Protein AF-A0A2A5DAS9-F1 (afdb_monomer)

Foldseek 3Di:
DDWDKDQQAWDLFVVVVVVVLQVVCLQAFAQFQWKWKDFPFKIKIWGDDDSPDDTQKMKIKGFQCDDPNVVQVVVLVVPQPPQAWDWDADPVRRIIIIIGRHPPDDPDPSVSNSVSRSSSSNSPTDHSIITMDGHHDDQPADDPVVVLVVCVVLVFQKWKADASAAIWTQHPNDTHGDPVTGGDGLNNLVVVCVVFDDPVQVVCCVVVQWGWDKGDPPPRFIWTWTWHDDPNGIMIMTGTAGQDQDACVSVVHPNVVLVVVLPDQDDDDDQDDDPPPCSLSSVSNSVQSNQQPDAFEEEEEEQADRHDDDRDNYHYHYAHDVPRHPDLVRSVVVVVVPRGSHYHYYDDPDDDDDDD

Nearest PDB structures (foldseek):
  3jvv-assembly1_C-2  TM=8.798E-01  e=1.551E-20  Pseudomonas aeruginosa
  3jvv-assembly1_B-2  TM=8.650E-01  e=1.958E-20  Pseudomonas aeruginosa
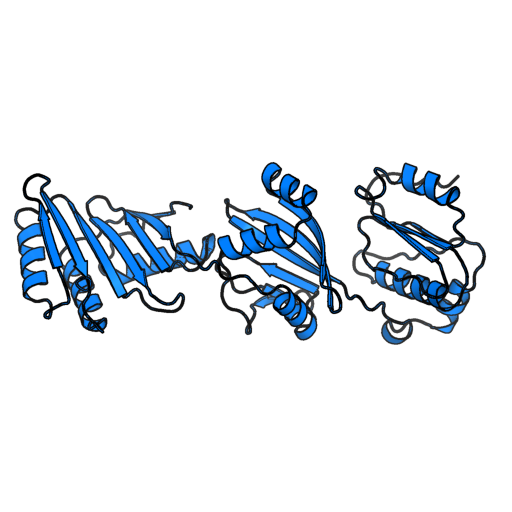  3jvu-assembly1_A-2  TM=8.617E-01  e=2.620E-20  Pseudomonas aeruginosa
  5fl3-assembly1_A  TM=8.733E-01  e=2.944E-20  Thermus thermophilus
  2ewv-assembly1_A  TM=8.974E-01  e=2.849E-17  Aquifex aeolicus VF5

Mean predicted aligned error: 7.67 Å

Radius of gyration: 30.05 Å; Cα contacts (8 Å, |Δi|>4): 656; chains: 1; bounding box: 62×44×87 Å

pLDDT: mean 91.05, std 8.89, range [31.36, 98.19]

Sequence (356 aa):
MATIIAGIGQQKSFQKVLDIAEEEMMKTEGQPRRIRGLGDFVDFTADREHFDGLFQKYEFKIADAIGKRLDIINQIVEKAPEGICEHIHDQEDEHSTLILPIPGVENPDYDAVRATVESLFQHIKLPEVWRFNGEKYNIEPVSIELLFRALIQYKASDIHLSPGEKPIFRIDNKMLSSDLMGPISGPQIYNLIKQLSPDDDWKRFEKDLQNSFSFHQKGIGYARASAFLKSGQPHLTFRYHSEDIPTFEELNMPEDMMVELGKLHNGLICIVGMTGSGKSTTCAALLDWINRNRRCHILTLEDPVEFHHKSKKATISQRNLGKDVPAFDLGVEGALRHDPDVILVGEHKHSRVTIG

Solvent-accessible surface area (backbone atoms only — not comparable to full-atom values): 19894 Å² total; per-residue (Å²): 129,73,74,44,77,45,77,72,43,86,49,66,45,53,67,59,56,49,50,54,51,49,55,58,35,20,72,53,47,9,56,44,29,28,44,37,39,43,36,91,49,43,33,38,40,38,31,31,93,47,70,93,51,66,73,60,37,40,36,38,43,32,49,75,40,50,69,74,53,33,54,53,50,51,56,51,51,73,68,42,61,90,68,30,58,41,78,49,73,42,81,88,78,29,30,32,40,38,33,24,44,31,88,88,59,78,85,65,64,55,67,59,35,52,52,49,54,37,57,51,32,65,77,42,85,52,63,37,49,38,41,33,39,69,36,74,49,55,65,69,83,75,58,63,68,56,55,54,50,48,34,59,77,63,62,25,50,31,40,39,42,44,24,32,36,39,42,31,31,29,37,94,90,39,82,42,71,44,90,90,45,68,60,38,22,21,59,25,44,45,52,49,52,57,72,61,37,54,74,70,52,38,54,41,24,75,72,68,46,37,40,73,49,77,39,75,48,86,98,70,24,34,26,45,37,41,38,37,57,57,97,87,28,38,32,42,33,36,38,59,32,62,62,72,74,57,50,46,71,82,67,72,45,67,51,71,61,52,51,55,60,51,66,55,81,76,86,86,87,84,82,81,75,64,91,88,67,50,53,69,60,52,51,46,27,44,51,51,49,32,24,66,74,36,81,44,32,39,34,36,44,24,72,66,75,76,69,79,75,76,64,68,50,14,49,60,48,80,35,29,55,71,76,74,29,84,40,68,70,62,42,54,62,46,46,76,71,63,72,54,68,41,77,48,78,48,83,71,97,69,88,83,89,81,90,128

Secondary structure (DSSP, 8-state):
-PPEEEE--S-S-HHHHHHHHHHHHHTTT---SEEEEE-SSEEEEEE-SSTTSPP-EEEEEESS--HHHHHHHHHHHHHSPTTS-EEEEETTTTEEEEEESPTT-SS--HHHHHHHHHHHHHHS---SEEEEEEES---PPP-HHHHHHHHHHTT-SEEEE-TTSPPEEEETTEEEE-SS-----HHHHHHHHHHHS-HHHHHHHHHHSEEEEEEEETTTEEEEEEEEEETTEEEEEEEEEESSPPPTTTTT--HHHHHHHHH-SS-------STTSSHHHHHHHHHHHHHHH--SEEEEEESS--S-PPPSSSEEEEEEBTTTBS-HHHHHHHHTTS--SEEEE----SS-----

Structure (mmCIF, N/CA/C/O backbone):
data_AF-A0A2A5DAS9-F1
#
_entry.id   AF-A0A2A5DAS9-F1
#
loop_
_atom_site.group_PDB
_atom_site.id
_atom_site.type_symbol
_atom_site.label_atom_id
_atom_site.label_alt_id
_atom_site.label_comp_id
_atom_site.label_asym_id
_atom_site.label_entity_id
_atom_site.label_seq_id
_atom_site.pdbx_PDB_ins_code
_atom_site.Cartn_x
_atom_site.Cartn_y
_atom_site.Cartn_z
_atom_site.occupancy
_atom_site.B_iso_or_equiv
_atom_site.auth_seq_id
_atom_site.auth_comp_id
_atom_site.auth_asym_id
_atom_site.auth_atom_id
_atom_site.pdbx_PDB_model_num
ATOM 1 N N . MET A 1 1 ? -3.095 8.140 14.502 1.00 60.66 1 MET A N 1
ATOM 2 C CA . MET A 1 1 ? -4.366 7.395 14.491 1.00 60.66 1 MET A CA 1
ATOM 3 C C . MET A 1 1 ? -5.467 8.416 14.363 1.00 60.66 1 MET A C 1
ATOM 5 O O . MET A 1 1 ? -5.465 9.379 15.126 1.00 60.66 1 MET A O 1
ATOM 9 N N . ALA A 1 2 ? -6.307 8.279 13.347 1.00 70.12 2 ALA A N 1
ATOM 10 C CA . ALA A 1 2 ? -7.418 9.186 13.128 1.00 70.12 2 ALA A CA 1
ATOM 11 C C . ALA A 1 2 ? -8.553 8.861 14.111 1.00 70.12 2 ALA A C 1
ATOM 13 O O . ALA A 1 2 ? -9.007 7.723 14.183 1.00 70.12 2 ALA A O 1
ATOM 14 N N . THR A 1 3 ? -9.015 9.857 14.867 1.00 85.25 3 THR A N 1
ATOM 15 C CA . THR A 1 3 ? -10.258 9.725 15.635 1.00 85.25 3 THR A CA 1
ATOM 16 C C . THR A 1 3 ? -11.441 9.873 14.692 1.00 85.25 3 THR A C 1
ATOM 18 O O . THR A 1 3 ? -11.580 10.899 14.025 1.00 85.25 3 THR A O 1
ATOM 21 N N . ILE A 1 4 ? -12.303 8.863 14.659 1.00 89.06 4 ILE A N 1
ATOM 22 C CA . ILE A 1 4 ? -13.535 8.870 13.868 1.00 89.06 4 ILE A CA 1
ATOM 23 C C . ILE A 1 4 ? -14.669 9.343 14.772 1.00 89.06 4 ILE A C 1
ATOM 25 O O . ILE A 1 4 ? -14.881 8.774 15.838 1.00 89.06 4 ILE A O 1
ATOM 29 N N . ILE A 1 5 ? -15.399 10.380 14.364 1.00 92.25 5 ILE A N 1
ATOM 30 C CA . ILE A 1 5 ? -16.601 10.835 15.074 1.00 92.25 5 ILE A CA 1
ATOM 31 C C . ILE A 1 5 ? -17.814 10.360 14.283 1.00 92.25 5 ILE A C 1
ATOM 33 O O . ILE A 1 5 ? -18.025 10.813 13.159 1.00 92.25 5 ILE A O 1
ATOM 37 N N . ALA A 1 6 ? -18.605 9.462 14.865 1.00 90.62 6 ALA A N 1
ATOM 38 C CA . ALA A 1 6 ? -19.751 8.855 14.202 1.00 90.62 6 ALA A CA 1
ATOM 39 C C . ALA A 1 6 ? -21.042 9.134 14.980 1.00 90.62 6 ALA A C 1
ATOM 41 O O . ALA A 1 6 ? -21.177 8.756 16.144 1.00 90.62 6 ALA A O 1
ATOM 42 N N . GLY A 1 7 ? -22.001 9.784 14.316 1.00 91.19 7 GLY A N 1
ATOM 43 C CA . GLY A 1 7 ? -23.387 9.866 14.773 1.00 91.19 7 GLY A CA 1
ATOM 44 C C . GLY A 1 7 ? -24.148 8.644 14.277 1.00 91.19 7 GLY A C 1
ATOM 45 O O . GLY A 1 7 ? -24.594 8.618 13.134 1.00 91.19 7 GLY A O 1
ATOM 46 N N . ILE A 1 8 ? -24.271 7.624 15.119 1.00 89.19 8 ILE A N 1
ATOM 47 C CA . ILE A 1 8 ? -24.876 6.334 14.758 1.00 89.19 8 ILE A CA 1
ATOM 48 C C . ILE A 1 8 ? -26.362 6.258 15.128 1.00 89.19 8 ILE A C 1
ATOM 50 O O . ILE A 1 8 ? -27.017 5.248 14.872 1.00 89.19 8 ILE A O 1
ATOM 54 N N . GLY A 1 9 ? -26.902 7.325 15.725 1.00 88.69 9 GLY A N 1
ATOM 55 C CA . GLY A 1 9 ? -28.276 7.386 16.210 1.00 88.69 9 GLY A CA 1
ATOM 56 C C . GLY A 1 9 ? -28.535 6.396 17.345 1.00 88.69 9 GLY A C 1
ATOM 57 O O . GLY A 1 9 ? -27.620 5.809 17.923 1.00 88.69 9 GLY A O 1
ATOM 58 N N . GLN A 1 10 ? -29.810 6.198 17.676 1.00 87.62 10 GLN A N 1
ATOM 59 C CA . GLN A 1 10 ? -30.178 5.326 18.782 1.00 87.62 10 GLN A CA 1
ATOM 60 C C . GLN A 1 10 ? -29.959 3.848 18.443 1.00 87.62 10 GLN A C 1
ATOM 62 O O . GLN A 1 10 ? -30.782 3.227 17.766 1.00 87.62 10 GLN A O 1
ATOM 67 N N . GLN A 1 11 ? -28.900 3.258 18.991 1.00 91.31 11 GLN A N 1
ATOM 68 C CA . GLN A 1 11 ? -28.662 1.819 18.898 1.00 91.31 11 GLN A CA 1
ATOM 69 C C . GLN A 1 11 ? -29.220 1.075 20.116 1.00 91.31 11 GLN A C 1
ATOM 71 O O . GLN A 1 11 ? -29.244 1.593 21.233 1.00 91.31 11 GLN A O 1
ATOM 76 N N . LYS A 1 12 ? -29.707 -0.148 19.874 1.00 85.25 12 LYS A N 1
ATOM 77 C CA . LYS A 1 12 ? -30.201 -1.091 20.902 1.00 85.25 12 LYS A CA 1
ATOM 78 C C . LYS A 1 12 ? -29.278 -2.294 21.115 1.00 85.25 12 LYS A C 1
ATOM 80 O O . LYS A 1 12 ? -29.573 -3.139 21.947 1.00 85.25 12 LYS A O 1
ATOM 85 N N . SER A 1 13 ? -28.236 -2.402 20.298 1.00 92.56 13 SER A N 1
ATOM 86 C CA . SER A 1 13 ? -27.286 -3.506 20.298 1.00 92.56 13 SER A CA 1
ATOM 87 C C . SER A 1 13 ? -25.895 -2.914 20.262 1.00 92.56 13 SER A C 1
ATOM 89 O O . SER A 1 13 ? -25.627 -2.032 19.440 1.00 92.56 13 SER A O 1
ATOM 91 N N . PHE A 1 14 ? -25.037 -3.377 21.162 1.00 94.81 14 PHE A N 1
ATOM 92 C CA . PHE A 1 14 ? -23.657 -2.927 21.210 1.00 94.81 14 PHE A CA 1
ATOM 93 C C . PHE A 1 14 ? -22.865 -3.483 20.028 1.00 94.81 14 PHE A C 1
ATOM 95 O O . PHE A 1 14 ? -22.058 -2.763 19.447 1.00 94.81 14 PHE A O 1
ATOM 102 N N . GLN A 1 15 ? -23.172 -4.705 19.587 1.00 93.88 15 GLN A N 1
ATOM 103 C CA . GLN A 1 15 ? -22.573 -5.289 18.393 1.00 93.88 15 GLN A CA 1
ATOM 104 C C . GLN A 1 15 ? -22.736 -4.373 17.176 1.00 93.88 15 GLN A C 1
ATOM 106 O O . GLN A 1 15 ? -21.769 -4.138 16.470 1.00 93.88 15 GLN A O 1
ATOM 111 N N . LYS A 1 16 ? -23.905 -3.745 16.988 1.00 93.81 16 LYS A N 1
ATOM 112 C CA . LYS A 1 16 ? -24.097 -2.771 15.896 1.00 93.81 16 LYS A CA 1
ATOM 113 C C . LYS A 1 16 ? -23.205 -1.536 16.018 1.00 93.81 16 LYS A C 1
ATOM 115 O O . LYS A 1 16 ? -22.751 -1.021 15.004 1.00 93.81 16 LYS A O 1
ATOM 120 N N . VAL A 1 17 ? -22.973 -1.041 17.237 1.00 95.19 17 VAL A N 1
ATOM 121 C CA . VAL A 1 17 ? -22.038 0.073 17.484 1.00 95.19 17 VAL A CA 1
ATOM 122 C C . VAL A 1 17 ? -20.632 -0.333 17.053 1.00 95.19 17 VAL A C 1
ATOM 124 O O . VAL A 1 17 ? -19.951 0.428 16.369 1.00 95.19 17 VAL A O 1
ATOM 127 N N . LEU A 1 18 ? -20.225 -1.546 17.429 1.00 95.31 18 LEU A N 1
ATOM 128 C CA . LEU A 1 18 ? -18.914 -2.093 17.117 1.00 95.31 18 LEU A CA 1
ATOM 129 C C . LEU A 1 18 ? -18.737 -2.375 15.620 1.00 95.31 18 LEU A C 1
ATOM 131 O O . LEU A 1 18 ? -17.698 -2.023 15.075 1.00 95.31 18 LEU A O 1
ATOM 135 N N . ASP A 1 19 ? -19.755 -2.925 14.954 1.00 94.19 19 ASP A N 1
ATOM 136 C CA . ASP A 1 19 ? -19.756 -3.189 13.511 1.00 94.19 19 ASP A CA 1
ATOM 137 C C . ASP A 1 19 ? -19.587 -1.885 12.717 1.00 94.19 19 ASP A C 1
ATOM 139 O O . ASP A 1 19 ? -18.766 -1.816 11.806 1.00 94.19 19 ASP A O 1
ATOM 143 N N . ILE A 1 20 ? -20.311 -0.822 13.098 1.00 93.94 20 ILE A N 1
ATOM 144 C CA . ILE A 1 20 ? -20.173 0.501 12.469 1.00 93.94 20 ILE A CA 1
ATOM 145 C C . ILE A 1 20 ? -18.767 1.064 12.708 1.00 93.94 20 ILE A C 1
ATOM 147 O O . ILE A 1 20 ? -18.148 1.592 11.784 1.00 93.94 20 ILE A O 1
ATOM 151 N N . ALA A 1 21 ? -18.248 0.954 13.935 1.00 94.19 21 ALA A N 1
ATOM 152 C CA . ALA A 1 21 ? -16.900 1.410 14.255 1.00 94.19 21 ALA A CA 1
ATOM 153 C C . ALA A 1 21 ? -15.839 0.669 13.425 1.00 94.19 21 ALA A C 1
ATOM 155 O O . ALA A 1 21 ? -14.946 1.308 12.868 1.00 94.19 21 ALA A O 1
ATOM 156 N N . GLU A 1 22 ? -15.948 -0.659 13.315 1.00 93.00 22 GLU A N 1
ATOM 157 C CA . GLU A 1 22 ? -15.043 -1.473 12.505 1.00 93.00 22 GLU A CA 1
ATOM 158 C C . GLU A 1 22 ? -15.146 -1.109 11.022 1.00 93.00 22 GLU A C 1
ATOM 160 O O . GLU A 1 22 ? -14.115 -0.902 10.387 1.00 93.00 22 GLU A O 1
ATOM 165 N N . GLU A 1 23 ? -16.354 -0.965 10.470 1.00 91.06 23 GLU A N 1
ATOM 166 C CA . GLU A 1 23 ? -16.553 -0.627 9.058 1.00 91.06 23 GLU A CA 1
ATOM 167 C C . GLU A 1 23 ? -15.887 0.710 8.686 1.00 91.06 23 GLU A C 1
ATOM 169 O O . GLU A 1 23 ? -15.201 0.811 7.665 1.00 91.06 23 GLU A O 1
ATOM 174 N N . GLU A 1 24 ? -16.026 1.730 9.534 1.00 89.50 24 GLU A N 1
ATOM 175 C CA . GLU A 1 24 ? -15.408 3.041 9.312 1.00 89.50 24 GLU A CA 1
ATOM 176 C C . GLU A 1 24 ? -13.874 3.003 9.445 1.00 89.50 24 GLU A C 1
ATOM 178 O O . GLU A 1 24 ? -13.158 3.663 8.681 1.00 89.50 24 GLU A O 1
ATOM 183 N N . MET A 1 25 ? -13.339 2.187 10.359 1.00 90.19 25 MET A N 1
ATOM 184 C CA . MET A 1 25 ? -11.890 1.970 10.475 1.00 90.19 25 MET A CA 1
ATOM 185 C C . MET A 1 25 ? -11.333 1.185 9.292 1.00 90.19 25 MET A C 1
ATOM 187 O O . MET A 1 25 ? -10.277 1.539 8.765 1.00 90.19 25 MET A O 1
ATOM 191 N N . MET A 1 26 ? -12.052 0.165 8.819 1.00 88.12 26 MET A N 1
ATOM 192 C CA . MET A 1 26 ? -11.650 -0.590 7.636 1.00 88.12 26 MET A CA 1
ATOM 193 C C . MET A 1 26 ? -11.563 0.315 6.410 1.00 88.12 26 MET A C 1
ATOM 195 O O . MET A 1 26 ? -10.602 0.214 5.664 1.00 88.12 26 MET A O 1
ATOM 199 N N . LYS A 1 27 ? -12.488 1.258 6.216 1.00 83.12 27 LYS A N 1
ATOM 200 C CA . LYS A 1 27 ? -12.431 2.195 5.075 1.00 83.12 27 LYS A CA 1
ATOM 201 C C . LYS A 1 27 ? -11.222 3.139 5.098 1.00 83.12 27 LYS A C 1
ATOM 203 O O . LYS A 1 27 ? -10.940 3.786 4.089 1.00 83.12 27 LYS A O 1
ATOM 208 N N . THR A 1 28 ? -10.559 3.295 6.245 1.00 82.75 28 THR A N 1
ATOM 209 C CA . THR A 1 28 ? -9.579 4.367 6.465 1.00 82.75 28 THR A CA 1
ATOM 210 C C . THR A 1 28 ? -8.186 3.860 6.823 1.00 82.75 28 THR A C 1
ATOM 212 O O . THR A 1 28 ? -7.222 4.289 6.197 1.00 82.75 28 THR A O 1
ATOM 215 N N . GLU A 1 29 ? -8.052 2.963 7.801 1.00 86.12 29 GLU A N 1
ATOM 216 C CA . GLU A 1 29 ? -6.760 2.500 8.335 1.00 86.12 29 GLU A CA 1
ATOM 217 C C . GLU A 1 29 ? -6.557 0.977 8.189 1.00 86.12 29 GLU A C 1
ATOM 219 O O . GLU A 1 29 ? -5.419 0.495 8.192 1.00 86.12 29 GLU A O 1
ATOM 224 N N . GLY A 1 30 ? -7.643 0.217 8.020 1.00 90.31 30 GLY A N 1
ATOM 225 C CA . GLY A 1 30 ? -7.651 -1.243 7.913 1.00 90.31 30 GLY A CA 1
ATOM 226 C C . GLY A 1 30 ? -8.314 -1.940 9.095 1.00 90.31 30 GLY A C 1
ATOM 227 O O . GLY A 1 30 ? -9.015 -1.309 9.876 1.00 90.31 30 GLY A O 1
ATOM 228 N N . GLN A 1 31 ? -8.120 -3.257 9.219 1.00 91.88 31 GLN A N 1
ATOM 229 C CA . GLN A 1 31 ? -8.699 -4.030 10.322 1.00 91.88 31 GLN A CA 1
ATOM 230 C C . GLN A 1 31 ? -7.894 -3.859 11.620 1.00 91.88 31 GLN A C 1
ATOM 232 O O . GLN A 1 31 ? -6.727 -4.274 11.669 1.00 91.88 31 GLN A O 1
ATOM 237 N N . PRO A 1 32 ? -8.482 -3.288 12.685 1.00 94.94 32 PRO A N 1
ATOM 238 C CA . PRO A 1 32 ? -7.835 -3.208 13.986 1.00 94.94 32 PRO A CA 1
ATOM 239 C C . PRO A 1 32 ? -8.013 -4.515 14.772 1.00 94.94 32 PRO A C 1
ATOM 241 O O . PRO A 1 32 ? -9.003 -5.223 14.621 1.00 94.94 32 PRO A O 1
ATOM 244 N N . ARG A 1 33 ? -7.096 -4.826 15.694 1.00 96.19 33 ARG A N 1
ATOM 245 C CA . ARG A 1 33 ? -7.369 -5.852 16.726 1.00 96.19 33 ARG A CA 1
ATOM 246 C C . ARG A 1 33 ? -7.959 -5.275 17.997 1.00 96.19 33 ARG A C 1
ATOM 248 O O . ARG A 1 33 ? -8.406 -6.037 18.848 1.00 96.19 33 ARG A O 1
ATOM 255 N N . ARG A 1 34 ? -7.947 -3.950 18.131 1.00 96.94 34 ARG A N 1
ATOM 256 C CA . ARG A 1 34 ? -8.564 -3.248 19.244 1.00 96.94 34 ARG A CA 1
ATOM 257 C C . ARG A 1 34 ? -9.327 -2.029 18.758 1.00 96.94 34 ARG A C 1
ATOM 259 O O . ARG A 1 34 ? -8.778 -1.224 18.016 1.00 96.94 34 ARG A O 1
ATOM 266 N N . ILE A 1 35 ? -10.552 -1.875 19.233 1.00 97.25 35 ILE A N 1
ATOM 267 C CA . ILE A 1 35 ? -11.362 -0.674 19.037 1.00 97.25 35 ILE A CA 1
ATOM 268 C C . ILE A 1 35 ? -11.563 -0.025 20.395 1.00 97.25 35 ILE A C 1
ATOM 270 O O . ILE A 1 35 ? -11.952 -0.694 21.349 1.00 97.25 35 ILE A O 1
ATOM 274 N N . ARG A 1 36 ? -11.315 1.280 20.477 1.00 97.62 36 ARG A N 1
ATOM 275 C CA . ARG A 1 36 ? -11.697 2.109 21.617 1.00 97.62 36 ARG A CA 1
ATOM 276 C C . ARG A 1 36 ? -12.816 3.045 21.195 1.00 97.62 36 ARG A C 1
ATOM 278 O O . ARG A 1 36 ? -12.646 3.788 20.231 1.00 97.62 36 ARG A O 1
ATOM 285 N N . GLY A 1 37 ? -13.928 3.026 21.917 1.00 97.12 37 GLY A N 1
ATOM 286 C CA . GLY A 1 37 ? -15.027 3.971 21.743 1.00 97.12 37 GLY A CA 1
ATOM 287 C C . GLY A 1 37 ? -15.174 4.860 22.965 1.00 97.12 37 GLY A C 1
ATOM 288 O O . GLY A 1 37 ? -15.114 4.373 24.089 1.00 97.12 37 GLY A O 1
ATOM 289 N N . LEU A 1 38 ? -15.351 6.157 22.737 1.00 97.06 38 LEU A N 1
ATOM 290 C CA . LEU A 1 38 ? -15.645 7.140 23.773 1.00 97.06 38 LEU A CA 1
ATOM 291 C C . LEU A 1 38 ? -17.048 7.693 23.548 1.00 97.06 38 LEU A C 1
ATOM 293 O O . LEU A 1 38 ? -17.331 8.227 22.467 1.00 97.06 38 LEU A O 1
ATOM 297 N N . GLY A 1 39 ? -17.897 7.549 24.555 1.00 95.00 39 GLY A N 1
ATOM 298 C CA . GLY A 1 39 ? -19.267 8.048 24.578 1.00 95.00 39 GLY A CA 1
ATOM 299 C C . GLY A 1 39 ? -19.468 9.056 25.707 1.00 95.00 39 GLY A C 1
ATOM 300 O O . GLY A 1 39 ? -18.570 9.305 26.502 1.00 95.00 39 GLY A O 1
ATOM 301 N N . ASP A 1 40 ? -20.662 9.641 25.795 1.00 92.69 40 ASP A N 1
ATOM 302 C CA . ASP A 1 40 ? -20.920 10.711 26.774 1.00 92.69 40 ASP A CA 1
ATOM 303 C C . ASP A 1 40 ? -20.871 10.234 28.235 1.00 92.69 40 ASP A C 1
ATOM 305 O O . ASP A 1 40 ? -20.541 11.007 29.129 1.00 92.69 40 ASP A O 1
ATOM 309 N N . PHE A 1 41 ? -21.214 8.969 28.487 1.00 93.06 41 PHE A N 1
ATOM 310 C CA . PHE A 1 41 ? -21.207 8.376 29.831 1.00 93.06 41 PHE A CA 1
ATOM 311 C C . PHE A 1 41 ? -20.638 6.951 29.859 1.00 93.06 41 PHE A C 1
ATOM 313 O O . PHE A 1 41 ? -20.550 6.346 30.925 1.00 93.06 41 PHE A O 1
ATOM 320 N N . VAL A 1 42 ? -20.304 6.383 28.697 1.00 95.81 42 VAL A N 1
ATOM 321 C CA . VAL A 1 42 ? -19.729 5.045 28.590 1.00 95.81 42 VAL A CA 1
ATOM 322 C C . VAL A 1 42 ? -18.600 5.046 27.576 1.00 95.81 42 VAL A C 1
ATOM 324 O O . VAL A 1 42 ? -18.801 5.366 26.406 1.00 95.81 42 VAL A O 1
ATOM 327 N N . ASP A 1 43 ? -17.428 4.636 28.036 1.00 97.00 43 ASP A N 1
ATOM 328 C CA . ASP A 1 43 ? -16.290 4.308 27.194 1.00 97.00 43 ASP A CA 1
ATOM 329 C C . ASP A 1 43 ? -16.176 2.792 27.079 1.00 97.00 43 ASP A C 1
ATOM 331 O O . ASP A 1 43 ? -16.539 2.059 28.003 1.00 97.00 43 ASP A O 1
ATOM 335 N N . PHE A 1 44 ? -15.620 2.312 25.971 1.00 97.75 44 PHE A N 1
ATOM 336 C CA . PHE A 1 44 ? -15.274 0.907 25.842 1.00 97.75 44 PHE A CA 1
ATOM 337 C C . PHE A 1 44 ? -13.930 0.674 25.167 1.00 97.75 44 PHE A C 1
ATOM 339 O O . PHE A 1 44 ? -13.462 1.478 24.356 1.00 97.75 44 PHE A O 1
ATOM 346 N N . THR A 1 45 ? -13.351 -0.489 25.450 1.00 98.19 45 THR A N 1
ATOM 347 C CA . THR A 1 45 ? -12.384 -1.141 24.570 1.00 98.19 45 THR A CA 1
ATOM 348 C C . THR A 1 45 ? -12.893 -2.524 24.187 1.00 98.19 45 THR A C 1
ATOM 350 O O . THR A 1 45 ? -13.535 -3.191 24.992 1.00 98.19 45 THR A O 1
ATOM 353 N N . ALA A 1 46 ? -12.653 -2.931 22.945 1.00 98.00 46 ALA A N 1
ATOM 354 C CA . ALA A 1 46 ? -12.968 -4.254 22.429 1.00 98.00 46 ALA A CA 1
ATOM 355 C C . ALA A 1 46 ? -11.720 -4.824 21.749 1.00 98.00 46 ALA A C 1
ATOM 357 O O . ALA A 1 46 ? -11.153 -4.165 20.881 1.00 98.00 46 ALA A O 1
ATOM 358 N N . ASP A 1 47 ? -11.293 -6.029 22.122 1.00 97.44 47 ASP A N 1
ATOM 359 C CA . ASP A 1 47 ? -10.111 -6.723 21.602 1.00 97.44 47 ASP A CA 1
ATOM 360 C C . ASP A 1 47 ? -10.474 -8.067 20.945 1.00 97.44 47 ASP A C 1
ATOM 362 O O . ASP A 1 47 ? -11.371 -8.788 21.398 1.00 97.44 47 ASP A O 1
ATOM 366 N N . ARG A 1 48 ? -9.715 -8.427 19.906 1.00 95.25 48 ARG A N 1
ATOM 367 C CA . ARG A 1 48 ? -9.727 -9.740 19.245 1.00 95.25 48 ARG A CA 1
ATOM 368 C C . ARG A 1 48 ? -8.319 -10.281 19.041 1.00 95.25 48 ARG A C 1
ATOM 370 O O . ARG A 1 48 ? -7.348 -9.524 18.979 1.00 95.25 48 ARG A O 1
ATOM 377 N N . GLU A 1 49 ? -8.213 -11.596 18.915 1.00 92.31 49 GLU A N 1
ATOM 378 C CA . GLU A 1 49 ? -6.932 -12.266 18.685 1.00 92.31 49 GLU A CA 1
ATOM 379 C C . GLU A 1 49 ? -6.500 -12.198 17.214 1.00 92.31 49 GLU A C 1
ATOM 381 O O . GLU A 1 49 ? -5.400 -11.721 16.906 1.00 92.31 49 GLU A O 1
ATOM 386 N N . HIS A 1 50 ? -7.395 -12.610 16.314 1.00 92.38 50 HIS A N 1
ATOM 387 C CA . HIS A 1 50 ? -7.172 -12.658 14.870 1.00 92.38 50 HIS A CA 1
ATOM 388 C C . HIS A 1 50 ? -7.859 -11.490 14.162 1.00 92.38 50 HIS A C 1
ATOM 390 O O . HIS A 1 50 ? -8.918 -11.042 14.594 1.00 92.38 50 HIS A O 1
ATOM 396 N N . PHE A 1 51 ? -7.267 -10.991 13.071 1.00 90.31 51 PHE A N 1
ATOM 397 C CA . PHE A 1 51 ? -7.815 -9.852 12.329 1.00 90.31 51 PHE A CA 1
ATOM 398 C C . PHE A 1 51 ? -9.182 -10.151 11.720 1.00 90.31 51 PHE A C 1
ATOM 400 O O . PHE A 1 51 ? -10.020 -9.271 11.724 1.00 90.31 51 PHE A O 1
ATOM 407 N N . ASP A 1 52 ? -9.436 -11.371 11.265 1.00 86.81 52 ASP A N 1
ATOM 408 C CA . ASP A 1 52 ? -10.710 -11.840 10.706 1.00 86.81 52 ASP A CA 1
ATOM 409 C C . ASP A 1 52 ? -11.668 -12.427 11.761 1.00 86.81 52 ASP A C 1
ATOM 411 O O . ASP A 1 52 ? -12.764 -12.879 11.430 1.00 86.81 52 ASP A O 1
ATOM 415 N N . GLY A 1 53 ? -11.265 -12.413 13.034 1.00 91.12 53 GLY A N 1
ATOM 416 C CA . GLY A 1 53 ? -12.047 -12.932 14.148 1.00 91.12 53 GLY A CA 1
ATOM 417 C C . GLY A 1 53 ? -13.045 -11.929 14.729 1.00 91.12 53 GLY A C 1
ATOM 418 O O . GLY A 1 53 ? -12.994 -10.718 14.485 1.00 91.12 53 GLY A O 1
ATOM 419 N N . LEU A 1 54 ? -13.936 -12.450 15.573 1.00 93.06 54 LEU A N 1
ATOM 420 C CA . LEU A 1 54 ? -14.838 -11.639 16.386 1.00 93.06 54 LEU A CA 1
ATOM 421 C C . LEU A 1 54 ? -14.083 -10.978 17.543 1.00 93.06 54 LEU A C 1
ATOM 423 O O . LEU A 1 54 ? -13.123 -11.536 18.079 1.00 93.06 54 LEU A O 1
ATOM 427 N N . PHE A 1 55 ? -14.563 -9.811 17.969 1.00 95.50 55 PHE A N 1
ATOM 428 C CA . PHE A 1 55 ? -14.185 -9.250 19.261 1.00 95.50 55 PHE A CA 1
ATOM 429 C C . PHE A 1 55 ? -14.683 -10.157 20.382 1.00 95.50 55 PHE A C 1
ATOM 431 O O . PHE A 1 55 ? -15.780 -10.709 20.328 1.00 95.50 55 PHE A O 1
ATOM 438 N N . GLN A 1 56 ? -13.817 -10.362 21.362 1.00 94.81 56 GLN A N 1
ATOM 439 C CA . GLN A 1 56 ? -13.976 -11.403 22.372 1.00 94.81 56 GLN A CA 1
ATOM 440 C C . GLN A 1 56 ? -13.686 -10.897 23.778 1.00 94.81 56 GLN A C 1
ATOM 442 O O . GLN A 1 56 ? -14.135 -11.509 24.742 1.00 94.81 56 GLN A O 1
ATOM 447 N N . LYS A 1 57 ? -12.928 -9.804 23.902 1.00 96.31 57 LYS A N 1
ATOM 448 C CA . LYS A 1 57 ? -12.606 -9.174 25.180 1.00 96.31 57 LYS A CA 1
ATOM 449 C C . LYS A 1 57 ? -13.099 -7.739 25.155 1.00 96.31 57 LYS A C 1
ATOM 451 O O . LYS A 1 57 ? -12.857 -7.036 24.179 1.00 96.31 57 LYS A O 1
ATOM 456 N N . TYR A 1 58 ? -13.762 -7.317 26.215 1.00 97.62 58 TYR A N 1
ATOM 457 C CA . TYR A 1 58 ? -14.400 -6.024 26.345 1.00 97.62 58 TYR A CA 1
ATOM 458 C C . TYR A 1 58 ? -14.082 -5.427 27.709 1.00 97.62 58 TYR A C 1
ATOM 460 O O . TYR A 1 58 ? -14.098 -6.120 28.723 1.00 97.62 58 TYR A O 1
ATOM 468 N N . GLU A 1 59 ? -13.839 -4.127 27.727 1.00 98.06 59 GLU A N 1
ATOM 469 C CA . GLU A 1 59 ? -13.798 -3.326 28.944 1.00 98.06 59 GLU A CA 1
ATOM 470 C C . GLU A 1 59 ? -14.768 -2.168 28.755 1.00 98.06 59 GLU A C 1
ATOM 472 O O . GLU A 1 59 ? -14.664 -1.464 27.754 1.00 98.06 59 GLU A O 1
ATOM 477 N N . PHE A 1 60 ? -15.686 -1.959 29.694 1.00 97.75 60 PHE A N 1
ATOM 478 C CA . PHE A 1 60 ? -16.600 -0.820 29.701 1.00 97.75 60 PHE A CA 1
ATOM 479 C C . PHE A 1 60 ? -16.341 0.033 30.928 1.00 97.75 60 PHE A C 1
ATOM 481 O O . PHE A 1 60 ? -16.311 -0.496 32.035 1.00 97.75 60 PHE A O 1
ATOM 488 N N . LYS A 1 61 ? -16.218 1.346 30.745 1.00 96.62 61 LYS A N 1
ATOM 489 C CA . LYS A 1 61 ? -16.178 2.318 31.841 1.00 96.62 61 LYS A CA 1
ATOM 490 C C . LYS A 1 61 ? -17.432 3.158 31.772 1.00 96.62 61 LYS A C 1
ATOM 492 O O . LYS A 1 61 ? -17.620 3.892 30.810 1.00 96.62 61 LYS A O 1
ATOM 497 N N . ILE A 1 62 ? -18.294 3.012 32.765 1.00 95.56 62 ILE A N 1
ATOM 498 C CA . ILE A 1 62 ? -19.604 3.649 32.830 1.00 95.56 62 ILE A CA 1
ATOM 499 C C . ILE A 1 62 ? -19.563 4.684 33.953 1.00 95.56 62 ILE A C 1
ATOM 501 O O . ILE A 1 62 ? -19.416 4.321 35.119 1.00 95.56 62 ILE A O 1
ATOM 505 N N . ALA A 1 63 ? -19.688 5.957 33.593 1.00 92.94 63 ALA A N 1
ATOM 506 C CA . ALA A 1 63 ? -19.801 7.073 34.525 1.00 92.94 63 ALA A CA 1
ATOM 507 C C . ALA A 1 63 ? -21.219 7.160 35.113 1.00 92.94 63 ALA A C 1
ATOM 509 O O . ALA A 1 63 ? -22.164 6.597 34.543 1.00 92.94 63 ALA A O 1
ATOM 510 N N . ASP A 1 64 ? -21.381 7.900 36.217 1.00 88.38 64 ASP A N 1
ATOM 511 C CA . ASP A 1 64 ? -22.678 8.114 36.886 1.00 88.38 64 ASP A CA 1
ATOM 512 C C . ASP A 1 64 ? -23.390 6.766 37.139 1.00 88.38 64 ASP A C 1
ATOM 514 O O . ASP A 1 64 ? -24.570 6.544 36.846 1.00 88.38 64 ASP A O 1
ATOM 518 N N . ALA A 1 65 ? -22.604 5.785 37.586 1.00 84.88 65 ALA A N 1
ATOM 519 C CA . ALA A 1 65 ? -23.045 4.431 37.872 1.00 84.88 65 ALA A CA 1
ATOM 520 C C . ALA A 1 65 ? -23.616 4.367 39.291 1.00 84.88 65 ALA A C 1
ATOM 522 O O . ALA A 1 65 ? -23.088 3.672 40.152 1.00 84.88 65 ALA A O 1
ATOM 523 N N . ILE A 1 66 ? -24.707 5.101 39.518 1.00 85.06 66 ILE A N 1
ATOM 524 C CA . ILE A 1 66 ? -25.419 5.191 40.798 1.00 85.06 66 ILE A CA 1
ATOM 525 C C . ILE A 1 66 ? -26.901 4.829 40.648 1.00 85.06 66 ILE A C 1
ATOM 527 O O . ILE A 1 66 ? -27.454 4.758 39.542 1.00 85.06 66 ILE A O 1
ATOM 531 N N . GLY A 1 67 ? -27.558 4.569 41.783 1.00 88.88 67 GLY A N 1
ATOM 532 C CA . GLY A 1 67 ? -28.986 4.250 41.860 1.00 88.88 67 GLY A CA 1
ATOM 533 C C . GLY A 1 67 ? -29.400 3.164 40.863 1.00 88.88 67 GLY A C 1
ATOM 534 O O . GLY A 1 67 ? -28.773 2.112 40.772 1.00 88.88 67 GLY A O 1
ATOM 535 N N . LYS A 1 68 ? -30.417 3.457 40.040 1.00 88.00 68 LYS A N 1
ATOM 536 C CA . LYS A 1 68 ? -30.945 2.506 39.046 1.00 88.00 68 LYS A CA 1
ATOM 537 C C . LYS A 1 68 ? -29.892 1.960 38.082 1.00 88.00 68 LYS A C 1
ATOM 539 O O . LYS A 1 68 ? -30.034 0.823 37.644 1.00 88.00 68 LYS A O 1
ATOM 544 N N . ARG A 1 69 ? -28.886 2.754 37.691 1.00 90.00 69 ARG A N 1
ATOM 545 C CA . ARG A 1 69 ? -27.863 2.289 36.741 1.00 90.00 69 ARG A CA 1
ATOM 546 C C . ARG A 1 69 ? -26.963 1.249 37.402 1.00 90.00 69 ARG A C 1
ATOM 548 O O . ARG A 1 69 ? -26.721 0.210 36.797 1.00 90.00 69 ARG A O 1
ATOM 555 N N . LEU A 1 70 ? -26.545 1.499 38.643 1.00 91.94 70 LEU A N 1
ATOM 556 C CA . LEU A 1 70 ? -25.762 0.547 39.432 1.00 91.94 70 LEU A CA 1
ATOM 557 C C . LEU A 1 70 ? -26.544 -0.741 39.705 1.00 91.94 70 LEU A C 1
ATOM 559 O O . LEU A 1 70 ? -26.006 -1.827 39.521 1.00 91.94 70 LEU A O 1
ATOM 563 N N . ASP A 1 71 ? -27.828 -0.626 40.059 1.00 92.50 71 ASP A N 1
ATOM 564 C CA . ASP A 1 71 ? -28.698 -1.785 40.296 1.00 92.50 71 ASP A CA 1
ATOM 565 C C . ASP A 1 71 ? -28.801 -2.682 39.053 1.00 92.50 71 ASP A C 1
ATOM 567 O O . ASP A 1 71 ? -28.722 -3.906 39.157 1.00 92.50 71 ASP A O 1
ATOM 571 N N . ILE A 1 72 ? -28.947 -2.078 37.867 1.00 91.56 72 ILE A N 1
ATOM 572 C CA . ILE A 1 72 ? -28.975 -2.802 36.588 1.00 91.56 72 ILE A CA 1
ATOM 573 C C . ILE A 1 72 ? -27.638 -3.501 36.333 1.00 91.56 72 ILE A C 1
ATOM 575 O O . ILE A 1 72 ? -27.637 -4.674 35.968 1.00 91.56 72 ILE A O 1
ATOM 579 N N . ILE A 1 73 ? -26.513 -2.803 36.527 1.00 93.56 73 ILE A N 1
ATOM 580 C CA . ILE A 1 73 ? -25.175 -3.378 36.335 1.00 93.56 73 ILE A CA 1
ATOM 581 C C . ILE A 1 73 ? -24.994 -4.592 37.254 1.00 93.56 73 ILE A C 1
ATOM 583 O O . ILE A 1 73 ? -24.709 -5.682 36.762 1.00 93.56 73 ILE A O 1
ATOM 587 N N . ASN A 1 74 ? -25.262 -4.437 38.553 1.00 93.62 74 ASN A N 1
ATOM 588 C CA . ASN A 1 74 ? -25.132 -5.506 39.543 1.00 93.62 74 ASN A CA 1
ATOM 589 C C . ASN A 1 74 ? -25.997 -6.725 39.193 1.00 93.62 74 ASN A C 1
ATOM 591 O O . ASN A 1 74 ? -25.512 -7.852 39.233 1.00 93.62 74 ASN A O 1
ATOM 595 N N . GLN A 1 75 ? -27.254 -6.517 38.780 1.00 93.62 75 GLN A N 1
ATOM 596 C CA . GLN A 1 75 ? -28.144 -7.613 38.376 1.00 93.62 75 GLN A CA 1
ATOM 597 C C . GLN A 1 75 ? -27.645 -8.377 37.146 1.00 93.62 75 GLN A C 1
ATOM 599 O O . GLN A 1 75 ? -27.925 -9.567 37.007 1.00 93.62 75 GLN A O 1
ATOM 604 N N . ILE A 1 76 ? -26.976 -7.697 36.215 1.00 92.19 76 ILE A N 1
ATOM 605 C CA . ILE A 1 76 ? -26.454 -8.324 34.997 1.00 92.19 76 ILE A CA 1
ATOM 606 C C . ILE A 1 76 ? -25.175 -9.095 35.307 1.00 92.19 76 ILE A C 1
ATOM 608 O O . ILE A 1 76 ? -25.030 -10.217 34.831 1.00 92.19 76 ILE A O 1
ATOM 612 N N . VAL A 1 77 ? -24.306 -8.538 36.150 1.00 91.56 77 VAL A N 1
ATOM 613 C CA . VAL A 1 77 ? -23.094 -9.208 36.639 1.00 91.56 77 VAL A CA 1
ATOM 614 C C . VAL A 1 77 ? -23.457 -10.460 37.445 1.00 91.56 77 VAL A C 1
ATOM 616 O O . VAL A 1 77 ? -22.892 -11.516 37.196 1.00 91.56 77 VAL A O 1
ATOM 619 N N . GLU A 1 78 ? -24.452 -10.387 38.335 1.00 92.88 78 GLU A N 1
ATOM 620 C CA . GLU A 1 78 ? -24.916 -11.531 39.142 1.00 92.88 78 GLU A CA 1
ATOM 621 C C . GLU A 1 78 ? -25.515 -12.664 38.287 1.00 92.88 78 GLU A C 1
ATOM 623 O O . GLU A 1 78 ? -25.417 -13.838 38.639 1.00 92.88 78 GLU A O 1
ATOM 628 N N . LYS A 1 79 ? -26.132 -12.327 37.148 1.00 92.62 79 LYS A N 1
ATOM 629 C CA . LYS A 1 79 ? -26.690 -13.305 36.199 1.00 92.62 79 LYS A CA 1
ATOM 630 C C . LYS A 1 79 ? -25.669 -13.836 35.194 1.00 92.62 79 LYS A C 1
ATOM 632 O O . LYS A 1 79 ? -25.982 -14.803 34.495 1.00 92.62 79 LYS A O 1
ATOM 637 N N . ALA A 1 80 ? -24.509 -13.195 35.062 1.00 91.19 80 ALA A N 1
ATOM 638 C CA . ALA A 1 80 ? -23.480 -13.630 34.131 1.00 91.19 80 ALA A CA 1
ATOM 639 C C . ALA A 1 80 ? -22.905 -14.983 34.591 1.00 91.19 80 ALA A C 1
ATOM 641 O O . ALA A 1 80 ? -22.736 -15.197 35.793 1.00 91.19 80 ALA A O 1
ATOM 642 N N . PRO A 1 81 ? -22.594 -15.912 33.669 1.00 90.69 81 PRO A N 1
ATOM 643 C CA . PRO A 1 81 ? -21.941 -17.158 34.052 1.00 90.69 81 PRO A CA 1
ATOM 644 C C . PRO A 1 81 ? -20.598 -16.909 34.755 1.00 90.69 81 PRO A C 1
ATOM 646 O O . PRO A 1 81 ? -19.945 -15.882 34.551 1.00 90.69 81 PRO A O 1
ATOM 649 N N . GLU A 1 82 ? -20.178 -17.863 35.585 1.00 87.31 82 GLU A N 1
ATOM 650 C CA . GLU A 1 82 ? -18.937 -17.753 36.353 1.00 87.31 82 GLU A CA 1
ATOM 651 C C . GLU A 1 82 ? -17.728 -17.525 35.427 1.00 87.31 82 GLU A C 1
ATOM 653 O O . GLU A 1 82 ? -17.588 -18.173 34.390 1.00 87.31 82 GLU A O 1
ATOM 658 N N . GLY A 1 83 ? -16.863 -16.568 35.779 1.00 84.00 83 GLY A N 1
ATOM 659 C CA . GLY A 1 83 ? -15.682 -16.225 34.977 1.00 84.00 83 GLY A CA 1
ATOM 660 C C . GLY A 1 83 ? -15.932 -15.280 33.790 1.00 84.00 83 GLY A C 1
ATOM 661 O O . GLY A 1 83 ? -14.981 -14.921 33.094 1.00 84.00 83 GLY A O 1
ATOM 662 N N . ILE A 1 84 ? -17.175 -14.840 33.547 1.00 91.81 84 ILE A N 1
ATOM 663 C CA . ILE A 1 84 ? -17.520 -14.019 32.370 1.00 91.81 84 ILE A CA 1
ATOM 664 C C . ILE A 1 84 ? -17.408 -12.515 32.607 1.00 91.81 84 ILE A C 1
ATOM 666 O O . ILE A 1 84 ? -17.087 -11.789 31.672 1.00 91.81 84 ILE A O 1
ATOM 670 N N . CYS A 1 85 ? -17.685 -12.016 33.808 1.00 94.31 85 CYS A N 1
ATOM 671 C CA . CYS A 1 85 ? -17.692 -10.577 34.051 1.00 94.31 85 CYS A CA 1
ATOM 672 C C . CYS A 1 85 ? -17.100 -10.241 35.415 1.00 94.31 85 CYS A C 1
ATOM 674 O O . CYS A 1 85 ? -17.571 -10.724 36.440 1.00 94.31 85 CYS A O 1
ATOM 676 N N . GLU A 1 86 ? -16.077 -9.393 35.412 1.00 94.44 86 GLU A N 1
ATOM 677 C CA . GLU A 1 86 ? -15.559 -8.733 36.605 1.00 94.44 86 GLU A CA 1
ATOM 678 C C . GLU A 1 86 ? -16.121 -7.312 36.648 1.00 94.44 86 GLU A C 1
ATOM 680 O O . GLU A 1 86 ? -16.088 -6.593 35.646 1.00 94.44 86 GLU A O 1
ATOM 685 N N . HIS A 1 87 ? -16.642 -6.911 37.807 1.00 95.75 87 HIS A N 1
ATOM 686 C CA . HIS A 1 87 ? -17.185 -5.577 38.040 1.00 95.75 87 HIS A CA 1
ATOM 687 C C . HIS A 1 87 ? -16.434 -4.896 39.173 1.00 95.75 87 HIS A C 1
ATOM 689 O O . HIS A 1 87 ? -16.367 -5.404 40.290 1.00 95.75 87 HIS A O 1
ATOM 695 N N . ILE A 1 88 ? -15.884 -3.726 38.869 1.00 94.88 88 ILE A N 1
ATOM 696 C CA . ILE A 1 88 ? -15.179 -2.868 39.813 1.00 94.88 88 ILE A CA 1
ATOM 697 C C . ILE A 1 88 ? -15.953 -1.556 39.882 1.00 94.88 88 ILE A C 1
ATOM 699 O O . ILE A 1 88 ? -16.058 -0.846 38.880 1.00 94.88 88 ILE A O 1
ATOM 703 N N . HIS A 1 89 ? -16.502 -1.231 41.049 1.00 94.00 89 HIS A N 1
ATOM 704 C CA . HIS A 1 89 ? -17.205 0.028 41.273 1.00 94.00 89 HIS A CA 1
ATOM 705 C C . HIS A 1 89 ? -16.380 0.949 42.168 1.00 94.00 89 HIS A C 1
ATOM 707 O O . HIS A 1 89 ? -16.056 0.591 43.301 1.00 94.00 89 HIS A O 1
ATOM 713 N N . ASP A 1 90 ? -16.067 2.132 41.650 1.00 90.75 90 ASP A N 1
ATOM 714 C CA . ASP A 1 90 ? -15.475 3.222 42.410 1.00 90.75 90 ASP A CA 1
ATOM 715 C C . ASP A 1 90 ? -16.593 4.096 42.992 1.00 90.75 90 ASP A C 1
ATOM 717 O O . ASP A 1 90 ? -17.386 4.684 42.250 1.00 90.75 90 ASP A O 1
ATOM 721 N N . GLN A 1 91 ? -16.677 4.139 44.323 1.00 84.75 91 GLN A N 1
ATOM 722 C CA . GLN A 1 91 ? -17.696 4.907 45.037 1.00 84.75 91 GLN A CA 1
ATOM 723 C C . GLN A 1 91 ? -17.374 6.403 45.112 1.00 84.75 91 GLN A C 1
ATOM 725 O O . GLN A 1 91 ? -18.300 7.190 45.279 1.00 84.75 91 GLN A O 1
ATOM 730 N N . GLU A 1 92 ? -16.100 6.798 45.024 1.00 85.81 92 GLU A N 1
ATOM 731 C CA . GLU A 1 92 ? -15.703 8.208 45.114 1.00 85.81 92 GLU A CA 1
ATOM 732 C C . GLU A 1 92 ? -15.953 8.922 43.787 1.00 85.81 92 GLU A C 1
ATOM 734 O O . GLU A 1 92 ? -16.520 10.014 43.770 1.00 85.81 92 GLU A O 1
ATOM 739 N N . ASP A 1 93 ? -15.597 8.267 42.680 1.00 84.56 93 ASP A N 1
ATOM 740 C CA . ASP A 1 93 ? -15.784 8.815 41.336 1.00 84.56 93 ASP A CA 1
ATOM 741 C C . ASP A 1 93 ? -17.151 8.460 40.727 1.00 84.56 93 ASP A C 1
ATOM 743 O O . ASP A 1 93 ? -17.487 8.947 39.649 1.00 84.56 93 ASP A O 1
ATOM 747 N N . GLU A 1 94 ? -17.958 7.615 41.377 1.00 90.31 94 GLU A N 1
ATOM 748 C CA . GLU A 1 94 ? -19.250 7.119 40.868 1.00 90.31 94 GLU A CA 1
ATOM 749 C C . GLU A 1 94 ? -19.131 6.397 39.507 1.00 90.31 94 GLU A C 1
ATOM 751 O O . GLU A 1 94 ? -20.021 6.456 38.651 1.00 90.31 94 GLU A O 1
ATOM 756 N N . HIS A 1 95 ? -18.015 5.697 39.284 1.00 93.06 95 HIS A N 1
ATOM 757 C CA . HIS A 1 95 ? -17.726 4.974 38.042 1.00 93.06 95 HIS A CA 1
ATOM 758 C C . HIS A 1 95 ? -17.810 3.458 38.236 1.00 93.06 95 HIS A C 1
ATOM 760 O O . HIS A 1 95 ? -17.467 2.910 39.281 1.00 93.06 95 HIS A O 1
ATOM 766 N N . SER A 1 96 ? -18.259 2.746 37.205 1.00 95.31 96 SER A N 1
ATOM 767 C CA . SER A 1 96 ? -18.217 1.282 37.142 1.00 95.31 96 SER A CA 1
ATOM 768 C C . SER A 1 96 ? -17.370 0.827 35.964 1.00 95.31 96 SER A C 1
ATOM 770 O O . SER A 1 96 ? -17.617 1.230 34.830 1.00 95.31 96 SER A O 1
ATOM 772 N N . THR A 1 97 ? -16.401 -0.045 36.229 1.00 96.94 97 THR A N 1
ATOM 773 C CA . THR A 1 97 ? -15.620 -0.743 35.206 1.00 96.94 97 THR A CA 1
ATOM 774 C C . THR A 1 97 ? -16.084 -2.190 35.116 1.00 96.94 97 THR A C 1
ATOM 776 O O . THR A 1 97 ? -16.124 -2.889 36.126 1.00 96.94 97 THR A O 1
ATOM 779 N N . LEU A 1 98 ? -16.439 -2.635 33.913 1.00 97.06 98 LEU A N 1
ATOM 780 C CA . LEU A 1 98 ? -16.808 -4.018 33.618 1.00 97.06 98 LEU A CA 1
ATOM 781 C C . LEU A 1 98 ? -15.775 -4.621 32.674 1.00 97.06 98 LEU A C 1
ATOM 783 O O . LEU A 1 98 ? -15.512 -4.039 31.624 1.00 97.06 98 LEU A O 1
ATOM 787 N N . ILE A 1 99 ? -15.226 -5.783 33.020 1.00 97.31 99 ILE A N 1
ATOM 788 C CA . ILE A 1 99 ? -14.229 -6.502 32.217 1.00 97.31 99 ILE A CA 1
ATOM 789 C C . ILE A 1 99 ? -14.804 -7.871 31.849 1.00 97.31 99 ILE A C 1
ATOM 791 O O . ILE A 1 99 ? -15.184 -8.639 32.733 1.00 97.31 99 ILE A O 1
ATOM 795 N N . LEU A 1 100 ? -14.909 -8.164 30.549 1.00 96.88 100 LEU A N 1
ATOM 796 C CA . LEU A 1 100 ? -15.499 -9.401 30.037 1.00 96.88 100 LEU A CA 1
ATOM 797 C C . LEU A 1 100 ? -14.657 -10.000 28.904 1.00 96.88 100 LEU A C 1
ATOM 799 O O . LEU A 1 100 ? -14.476 -9.327 27.893 1.00 96.88 100 LEU A O 1
ATOM 803 N N . PRO A 1 101 ? -14.197 -11.259 28.978 1.00 95.62 101 PRO A N 1
ATOM 804 C CA . PRO A 1 101 ? -14.199 -12.138 30.142 1.00 95.62 101 PRO A CA 1
ATOM 805 C C . PRO A 1 101 ? -13.235 -11.655 31.229 1.00 95.62 101 PRO A C 1
ATOM 807 O O . PRO A 1 101 ? -12.394 -10.786 30.979 1.00 95.62 101 PRO A O 1
ATOM 810 N N . ILE A 1 102 ? -13.325 -12.254 32.419 1.00 93.06 102 ILE A N 1
ATOM 811 C CA . ILE A 1 102 ? -12.381 -11.977 33.506 1.00 93.06 102 ILE A CA 1
ATOM 812 C C . ILE A 1 102 ? -10.950 -12.292 33.023 1.00 93.06 102 ILE A C 1
ATOM 814 O O . ILE A 1 102 ? -10.720 -13.354 32.424 1.00 93.06 102 ILE A O 1
ATOM 818 N N . PRO A 1 103 ? -9.966 -11.399 33.244 1.00 90.62 103 PRO A N 1
ATOM 819 C CA . PRO A 1 103 ? -8.589 -11.646 32.839 1.00 90.62 103 PRO A CA 1
ATOM 820 C C . PRO A 1 103 ? -8.034 -12.945 33.439 1.00 90.62 103 PRO A C 1
ATOM 822 O O . PRO A 1 103 ? -8.139 -13.189 34.636 1.00 90.62 103 PRO A O 1
ATOM 825 N N . GLY A 1 104 ? -7.397 -13.770 32.606 1.00 86.94 104 GLY A N 1
ATOM 826 C CA . GLY A 1 104 ? -6.755 -15.016 33.043 1.00 86.94 104 GLY A CA 1
ATOM 827 C C . GLY A 1 104 ? -7.642 -16.265 33.014 1.00 86.94 104 GLY A C 1
ATOM 828 O O . GLY A 1 104 ? -7.127 -17.351 33.261 1.00 86.94 104 GLY A O 1
ATOM 829 N N . VAL A 1 105 ? -8.927 -16.154 32.663 1.00 87.44 105 VAL A N 1
ATOM 830 C CA . VAL A 1 105 ? -9.784 -17.328 32.422 1.00 87.44 105 VAL A CA 1
ATOM 831 C C . VAL A 1 105 ? -9.341 -18.049 31.142 1.00 87.44 105 VAL A C 1
ATOM 833 O O . VAL A 1 105 ? -9.273 -17.444 30.069 1.00 87.44 105 VAL A O 1
ATOM 836 N N . GLU A 1 106 ? -9.036 -19.345 31.249 1.00 85.81 106 GLU A N 1
ATOM 837 C CA . GLU A 1 106 ? -8.725 -20.202 30.098 1.00 85.81 106 GLU A CA 1
ATOM 838 C C . GLU A 1 106 ? -10.004 -20.562 29.328 1.00 85.81 106 GLU A C 1
ATOM 840 O O . GLU A 1 106 ? -10.987 -20.990 29.924 1.00 85.81 106 GLU A O 1
ATOM 845 N N . ASN A 1 107 ? -9.978 -20.412 27.999 1.00 86.25 107 ASN A N 1
ATOM 846 C CA . ASN A 1 107 ? -11.093 -20.694 27.080 1.00 86.25 107 ASN A CA 1
ATOM 847 C C . ASN A 1 107 ? -12.482 -20.219 27.570 1.00 86.25 107 ASN A C 1
ATOM 849 O O . ASN A 1 107 ? -13.384 -21.042 27.743 1.00 86.25 107 ASN A O 1
ATOM 853 N N . PRO A 1 108 ? -12.676 -18.904 27.777 1.00 89.88 108 PRO A N 1
ATOM 854 C CA . PRO A 1 108 ? -13.963 -18.349 28.181 1.00 89.88 108 PRO A CA 1
ATOM 855 C C . PRO A 1 108 ? -15.074 -18.688 27.181 1.00 89.88 108 PRO A C 1
ATOM 857 O O . PRO A 1 108 ? -14.838 -18.739 25.972 1.00 89.88 108 PRO A O 1
ATOM 860 N N . ASP A 1 109 ? -16.306 -18.837 27.669 1.00 93.88 109 ASP A N 1
ATOM 861 C CA . ASP A 1 109 ? -17.480 -18.939 26.800 1.00 93.88 109 ASP A CA 1
ATOM 862 C C . ASP A 1 109 ? -17.764 -17.575 26.142 1.00 93.88 109 ASP A C 1
ATOM 864 O O . ASP A 1 109 ? -18.424 -16.696 26.701 1.00 93.88 109 ASP A O 1
ATOM 868 N N . TYR A 1 110 ? -17.229 -17.380 24.936 1.00 92.94 110 TYR A N 1
ATOM 869 C CA . TYR A 1 110 ? -17.372 -16.134 24.181 1.00 92.94 110 TYR A CA 1
ATOM 870 C C . TYR A 1 110 ? -18.801 -15.865 23.686 1.00 92.94 110 TYR A C 1
ATOM 872 O O . TYR A 1 110 ? -19.123 -14.719 23.355 1.00 92.94 110 TYR A O 1
ATOM 880 N N . ASP A 1 111 ? -19.672 -16.874 23.644 1.00 93.88 111 ASP A N 1
ATOM 881 C CA . ASP A 1 111 ? -21.092 -16.668 23.351 1.00 93.88 111 ASP A CA 1
ATOM 882 C C . ASP A 1 111 ? -21.782 -16.058 24.574 1.00 93.88 111 ASP A C 1
ATOM 884 O O . ASP A 1 111 ? -22.509 -15.067 24.443 1.00 93.88 111 ASP A O 1
ATOM 888 N N . ALA A 1 112 ? -21.466 -16.561 25.771 1.00 94.62 112 ALA A N 1
ATOM 889 C CA . ALA A 1 112 ? -21.916 -15.980 27.033 1.00 94.62 112 ALA A CA 1
ATOM 890 C C . ALA A 1 112 ? -21.383 -14.557 27.261 1.00 94.62 112 ALA A C 1
ATOM 892 O O . ALA A 1 112 ? -22.140 -13.691 27.709 1.00 94.62 112 ALA A O 1
ATOM 893 N N . VAL A 1 113 ? -20.119 -14.274 26.912 1.00 95.06 113 VAL A N 1
ATOM 894 C CA . VAL A 1 113 ? -19.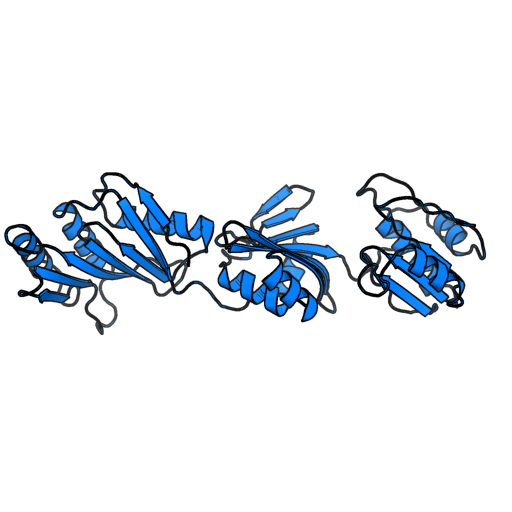563 -12.906 26.951 1.00 95.06 113 VAL A CA 1
ATOM 895 C C . VAL A 1 113 ? -20.422 -11.963 26.109 1.00 95.06 113 VAL A C 1
ATOM 897 O O . VAL A 1 113 ? -20.925 -10.961 26.620 1.00 95.06 113 VAL A O 1
ATOM 900 N N . ARG A 1 114 ? -20.649 -12.296 24.832 1.00 94.38 114 ARG A N 1
ATOM 901 C CA . ARG A 1 114 ? -21.430 -11.448 23.918 1.00 94.38 114 ARG A CA 1
ATOM 902 C C . ARG A 1 114 ? -22.876 -11.281 24.381 1.00 94.38 114 ARG A C 1
ATOM 904 O O . ARG A 1 114 ? -23.393 -10.167 24.357 1.00 94.38 114 ARG A O 1
ATOM 911 N N . ALA A 1 115 ? -23.510 -12.351 24.858 1.00 94.44 115 ALA A N 1
ATOM 912 C CA . ALA A 1 115 ? -24.858 -12.290 25.417 1.00 94.44 115 ALA A CA 1
ATOM 913 C C . ALA A 1 115 ? -24.939 -11.365 26.647 1.00 94.44 115 ALA A C 1
ATOM 915 O O . ALA A 1 115 ? -25.901 -10.606 26.784 1.00 94.44 115 ALA A O 1
ATOM 916 N N . THR A 1 116 ? -23.917 -11.381 27.507 1.00 95.00 116 THR A N 1
ATOM 917 C CA . THR A 1 116 ? -23.835 -10.517 28.695 1.00 95.00 116 THR A CA 1
ATOM 918 C C . THR A 1 116 ? -23.681 -9.045 28.300 1.00 95.00 116 THR A C 1
ATOM 920 O O . THR A 1 116 ? -24.396 -8.190 28.827 1.00 95.00 116 THR A O 1
ATOM 923 N N . VAL A 1 117 ? -22.824 -8.750 27.315 1.00 95.12 117 VAL A N 1
ATOM 924 C CA . VAL A 1 117 ? -22.658 -7.398 26.754 1.00 95.12 117 VAL A CA 1
ATOM 925 C C . VAL A 1 117 ? -23.961 -6.887 26.132 1.00 95.12 117 VAL A C 1
ATOM 927 O O . VAL A 1 117 ? -24.387 -5.769 26.416 1.00 95.12 117 VAL A O 1
ATOM 930 N N . GLU A 1 118 ? -24.649 -7.699 25.329 1.00 94.75 118 GLU A N 1
ATOM 931 C CA . GLU A 1 118 ? -25.934 -7.299 24.746 1.00 94.75 118 GLU A CA 1
ATOM 932 C C . GLU A 1 118 ? -27.009 -7.085 25.821 1.00 94.75 118 GLU A C 1
ATOM 934 O O . GLU A 1 118 ? -27.749 -6.104 25.759 1.00 94.75 118 GLU A O 1
ATOM 939 N N . SER A 1 119 ? -27.070 -7.941 26.847 1.00 93.12 119 SER A N 1
ATOM 940 C CA . SER A 1 119 ? -27.993 -7.770 27.977 1.00 93.12 119 SER A CA 1
ATOM 941 C C . SER A 1 119 ? -27.760 -6.445 28.712 1.00 93.12 119 SER A C 1
ATOM 943 O O . SER A 1 119 ? -28.726 -5.759 29.060 1.00 93.12 119 SER A O 1
ATOM 945 N N . LEU A 1 120 ? -26.497 -6.043 28.905 1.00 91.38 120 LEU A N 1
ATOM 946 C CA . LEU A 1 120 ? -26.128 -4.755 29.503 1.00 91.38 120 LEU A CA 1
ATOM 947 C C . LEU A 1 120 ? -26.742 -3.578 28.742 1.00 91.38 120 LEU A C 1
ATOM 949 O O . LEU A 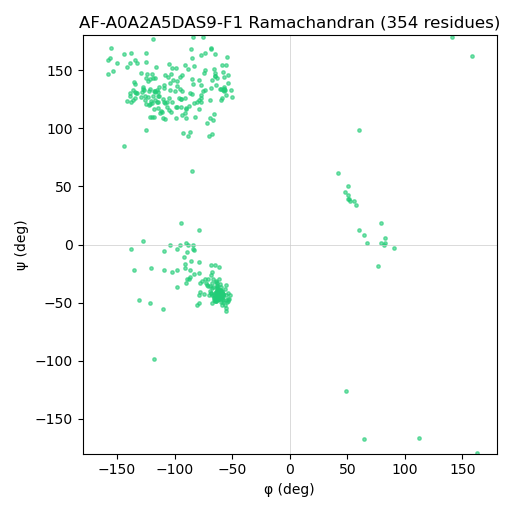1 120 ? -27.449 -2.748 29.319 1.00 91.38 120 LEU A O 1
ATOM 953 N N . PHE A 1 121 ? -26.545 -3.541 27.427 1.00 91.81 121 PHE A N 1
ATOM 954 C CA . PHE A 1 121 ? -26.953 -2.408 26.595 1.00 91.81 121 PHE A CA 1
ATOM 955 C C . PHE A 1 121 ? -28.389 -2.478 26.062 1.00 91.81 121 PHE A C 1
ATOM 957 O O . PHE A 1 121 ? -28.869 -1.533 25.436 1.00 91.81 121 PHE A O 1
ATOM 964 N N . GLN A 1 122 ? -29.128 -3.541 26.385 1.00 90.50 122 GLN A N 1
ATOM 965 C CA . GLN A 1 122 ? -30.591 -3.540 26.301 1.00 90.50 122 GLN A CA 1
ATOM 966 C C . GLN A 1 122 ? -31.236 -2.711 27.420 1.00 90.50 122 GLN A C 1
ATOM 968 O O . GLN A 1 122 ? -32.313 -2.146 27.220 1.00 90.50 122 GLN A O 1
ATOM 973 N N . HIS A 1 123 ? -30.582 -2.625 28.583 1.00 89.88 123 HIS A N 1
ATOM 974 C CA . HIS A 1 123 ? -31.093 -1.918 29.762 1.00 89.88 123 HIS A CA 1
ATOM 975 C C . HIS A 1 123 ? -30.442 -0.541 29.953 1.00 89.88 123 HIS A C 1
ATOM 977 O O . HIS A 1 123 ? -31.050 0.349 30.551 1.00 89.88 123 HIS A O 1
ATOM 983 N N . ILE A 1 124 ? -29.236 -0.342 29.413 1.00 88.69 124 ILE A N 1
ATOM 984 C CA . ILE A 1 124 ? -28.520 0.936 29.417 1.00 88.69 124 ILE A CA 1
ATOM 985 C C . ILE A 1 124 ? -28.545 1.542 28.012 1.00 88.69 124 ILE A C 1
ATOM 987 O O . ILE A 1 124 ? -28.021 0.976 27.057 1.00 88.69 124 ILE A O 1
ATOM 991 N N . LYS A 1 125 ? -29.150 2.727 27.892 1.00 89.69 125 LYS A N 1
ATOM 992 C CA . LYS A 1 125 ? -29.326 3.438 26.621 1.00 89.69 125 LYS A CA 1
ATOM 993 C C . LYS A 1 125 ? -27.974 3.886 26.047 1.00 89.69 125 LYS A C 1
ATOM 995 O O . LYS A 1 125 ? -27.414 4.853 26.542 1.00 89.69 125 LYS A O 1
ATOM 1000 N N . LEU A 1 126 ? -27.492 3.240 24.984 1.00 93.75 126 LEU A N 1
ATOM 1001 C CA . LEU A 1 126 ? -26.232 3.603 24.316 1.00 93.75 126 LEU A CA 1
ATOM 1002 C C . LEU A 1 126 ? -26.219 5.071 23.820 1.00 93.75 126 LEU A C 1
ATOM 1004 O O . LEU A 1 126 ? -27.258 5.552 23.345 1.00 93.75 126 LEU A O 1
ATOM 1008 N N . PRO A 1 127 ? -25.056 5.757 23.881 1.00 94.31 127 PRO A N 1
ATOM 1009 C CA . PRO A 1 127 ? -24.822 7.043 23.227 1.00 94.31 127 PRO A CA 1
ATOM 1010 C C . PRO A 1 127 ? -25.133 7.019 21.727 1.00 94.31 127 PRO A C 1
ATOM 1012 O O . PRO A 1 127 ? -24.893 6.023 21.041 1.00 94.31 127 PRO A O 1
ATOM 1015 N N . GLU A 1 128 ? -25.633 8.142 21.212 1.00 95.00 128 GLU A N 1
ATOM 1016 C CA . GLU A 1 128 ? -25.922 8.320 19.781 1.00 95.00 128 GLU A CA 1
ATOM 1017 C C . GLU A 1 128 ? -24.697 8.795 18.987 1.00 95.00 128 GLU A C 1
ATOM 1019 O O . GLU A 1 128 ? -24.634 8.612 17.769 1.00 95.00 128 GLU A O 1
ATOM 1024 N N . VAL A 1 129 ? -23.725 9.402 19.674 1.00 95.19 129 VAL A N 1
ATOM 1025 C CA . VAL A 1 129 ? -22.475 9.902 19.100 1.00 95.19 129 VAL A CA 1
ATOM 1026 C C . VAL A 1 129 ? -21.310 9.235 19.808 1.00 95.19 129 VAL A C 1
ATOM 1028 O O . VAL A 1 129 ? -21.258 9.192 21.035 1.00 95.19 129 VAL A O 1
ATOM 1031 N N . TRP A 1 130 ? -20.365 8.744 19.015 1.00 96.62 130 TRP A N 1
ATOM 1032 C CA . TRP A 1 130 ? -19.163 8.087 19.503 1.00 96.62 130 TRP A CA 1
ATOM 1033 C C . TRP A 1 130 ? -17.919 8.685 18.868 1.00 96.62 130 TRP A C 1
ATOM 1035 O O . TRP A 1 130 ? -17.927 9.083 17.700 1.00 96.62 130 TRP A O 1
ATOM 1045 N N . ARG A 1 131 ? -16.827 8.700 19.634 1.00 97.00 131 ARG A N 1
ATOM 1046 C CA . ARG A 1 131 ? -15.477 8.884 19.099 1.00 97.00 131 ARG A CA 1
ATOM 1047 C C . ARG A 1 131 ? -14.757 7.546 19.118 1.00 97.00 131 ARG A C 1
ATOM 1049 O O . ARG A 1 131 ? -14.511 7.006 20.193 1.00 97.00 131 ARG A O 1
ATOM 1056 N N . PHE A 1 132 ? -14.410 7.025 17.951 1.00 96.00 132 PHE A N 1
ATOM 1057 C CA . PHE A 1 132 ? -13.730 5.747 17.814 1.00 96.00 132 PHE A CA 1
ATOM 1058 C C . PHE A 1 132 ? -12.257 5.917 17.446 1.00 96.00 132 PHE A C 1
ATOM 1060 O O . PHE A 1 132 ? -11.900 6.800 16.665 1.00 96.00 132 PHE A O 1
ATOM 1067 N N . ASN A 1 133 ? -11.414 5.034 17.978 1.00 94.56 133 ASN A N 1
ATOM 1068 C CA . ASN A 1 133 ? -10.009 4.889 17.609 1.00 94.56 133 ASN A CA 1
ATOM 1069 C C . ASN A 1 133 ? -9.686 3.399 17.427 1.00 94.56 133 ASN A C 1
ATOM 1071 O O . ASN A 1 133 ? -10.024 2.588 18.293 1.00 94.56 133 ASN A O 1
ATOM 1075 N N . GLY A 1 134 ? -9.038 3.046 16.318 1.00 93.56 134 GLY A N 1
ATOM 1076 C CA . GLY A 1 134 ? -8.543 1.694 16.073 1.00 93.56 134 GLY A CA 1
ATOM 1077 C C . GLY A 1 134 ? -7.077 1.551 16.465 1.00 93.56 134 GLY A C 1
ATOM 1078 O O . GLY A 1 134 ? -6.272 2.467 16.303 1.00 93.56 134 GLY A O 1
ATOM 1079 N N . GLU A 1 135 ? -6.726 0.385 16.995 1.00 93.69 135 GLU A N 1
ATOM 1080 C CA . GLU A 1 135 ? -5.396 0.062 17.495 1.00 93.69 135 GLU A CA 1
ATOM 1081 C C . GLU A 1 135 ? -4.978 -1.359 17.075 1.00 93.69 135 GLU A C 1
ATOM 1083 O O . GLU A 1 135 ? -5.788 -2.204 16.680 1.00 93.69 135 GLU A O 1
ATOM 1088 N N . LYS A 1 136 ? -3.675 -1.649 17.208 1.00 94.69 136 LYS A N 1
ATOM 1089 C CA . LYS A 1 136 ? -3.082 -2.977 16.952 1.00 94.69 136 LYS A CA 1
ATOM 1090 C C . LYS A 1 136 ? -3.358 -3.528 15.540 1.00 94.69 136 LYS A C 1
ATOM 1092 O O . LYS A 1 136 ? -3.559 -4.735 15.382 1.00 94.69 136 LYS A O 1
ATOM 1097 N N . TYR A 1 137 ? -3.355 -2.650 14.537 1.00 94.50 137 TYR A N 1
ATOM 1098 C CA . TYR A 1 137 ? -3.440 -3.015 13.121 1.00 94.50 137 TYR A CA 1
ATOM 1099 C C . TYR A 1 137 ? -2.360 -4.014 12.709 1.00 94.50 137 TYR A C 1
ATOM 1101 O O . TYR A 1 137 ? -1.328 -4.150 13.374 1.00 94.50 137 TYR A O 1
ATOM 1109 N N . ASN A 1 138 ? -2.587 -4.687 11.580 1.00 93.00 138 ASN A N 1
ATOM 1110 C CA . ASN A 1 138 ? -1.583 -5.570 11.009 1.00 93.00 138 ASN A CA 1
ATOM 1111 C C . ASN A 1 138 ? -0.324 -4.759 10.679 1.00 93.00 138 ASN A C 1
ATOM 1113 O O . ASN A 1 138 ? -0.417 -3.667 10.129 1.00 93.00 138 ASN A O 1
ATOM 1117 N N . ILE A 1 139 ? 0.843 -5.268 11.050 1.00 93.88 139 ILE A N 1
ATOM 1118 C CA . ILE A 1 139 ? 2.151 -4.675 10.745 1.00 93.88 139 ILE A CA 1
ATOM 1119 C C . ILE A 1 139 ? 3.087 -5.695 10.095 1.00 93.88 139 ILE A C 1
ATOM 1121 O O . ILE A 1 139 ? 4.253 -5.384 9.855 1.00 93.88 139 ILE A O 1
ATOM 1125 N N . GLU A 1 140 ? 2.596 -6.910 9.834 1.00 92.88 140 GLU A N 1
ATOM 1126 C CA . GLU A 1 140 ? 3.381 -7.966 9.212 1.00 92.88 140 GLU A CA 1
ATOM 1127 C C . GLU A 1 140 ? 3.870 -7.510 7.833 1.00 92.88 140 GLU A C 1
ATOM 1129 O O . GLU A 1 140 ? 3.083 -6.944 7.062 1.00 92.88 140 GLU A O 1
ATOM 1134 N N . PRO A 1 141 ? 5.157 -7.723 7.506 1.00 93.25 141 PRO A N 1
ATOM 1135 C CA . PRO A 1 141 ? 5.716 -7.275 6.242 1.00 93.25 141 PRO A CA 1
ATOM 1136 C C . PRO A 1 141 ? 4.952 -7.839 5.047 1.00 93.25 141 PRO A C 1
ATOM 1138 O O . PRO A 1 141 ? 4.716 -9.042 4.937 1.00 93.25 141 PRO A O 1
ATOM 1141 N N . VAL A 1 142 ? 4.614 -6.961 4.110 1.00 94.31 142 VAL A N 1
ATOM 1142 C CA . VAL A 1 142 ? 4.016 -7.363 2.840 1.00 94.31 142 VAL A CA 1
ATOM 1143 C C . VAL A 1 142 ? 5.127 -7.881 1.939 1.00 94.31 142 VAL A C 1
ATOM 1145 O O . VAL A 1 142 ? 6.104 -7.179 1.681 1.00 94.31 142 VAL A O 1
ATOM 1148 N N . SER A 1 143 ? 4.982 -9.109 1.443 1.00 94.12 143 SER A N 1
ATOM 1149 C CA . SER A 1 143 ? 5.968 -9.696 0.537 1.00 94.12 143 SER A CA 1
ATOM 1150 C C . SER A 1 143 ? 5.954 -8.985 -0.817 1.00 94.12 143 SER A C 1
ATOM 1152 O O . SER A 1 143 ? 5.031 -9.155 -1.614 1.00 94.12 143 SER A O 1
ATOM 1154 N N . ILE A 1 144 ? 7.008 -8.212 -1.091 1.00 94.50 144 ILE A N 1
ATOM 1155 C CA . ILE A 1 144 ? 7.217 -7.521 -2.373 1.00 94.50 144 ILE A CA 1
ATOM 1156 C C . ILE A 1 144 ? 7.243 -8.532 -3.522 1.00 94.50 144 ILE A C 1
ATOM 1158 O O . ILE A 1 144 ? 6.610 -8.328 -4.556 1.00 94.50 144 ILE A O 1
ATOM 1162 N N . GLU A 1 145 ? 7.925 -9.659 -3.319 1.00 93.44 145 GLU A N 1
ATOM 1163 C CA . GLU A 1 145 ? 7.992 -10.735 -4.301 1.00 93.44 145 GLU A CA 1
ATOM 1164 C C . GLU A 1 145 ? 6.600 -11.286 -4.637 1.00 93.44 145 GLU A C 1
ATOM 1166 O O . GLU A 1 145 ? 6.294 -11.491 -5.811 1.00 93.44 145 GLU A O 1
ATOM 1171 N N . LEU A 1 146 ? 5.734 -11.479 -3.634 1.00 93.25 146 LEU A N 1
ATOM 1172 C CA . LEU A 1 146 ? 4.362 -11.938 -3.859 1.00 93.25 146 LEU A CA 1
ATOM 1173 C C . LEU A 1 146 ? 3.549 -10.916 -4.664 1.00 93.25 146 LEU A C 1
ATOM 1175 O O . LEU A 1 146 ? 2.838 -11.317 -5.582 1.00 93.25 146 LEU A O 1
ATOM 1179 N N . LEU A 1 147 ? 3.686 -9.613 -4.375 1.00 95.12 147 LEU A N 1
ATOM 1180 C CA . LEU A 1 147 ? 3.019 -8.553 -5.146 1.00 95.12 147 LEU A CA 1
ATOM 1181 C C . LEU A 1 147 ? 3.430 -8.597 -6.625 1.00 95.12 147 LEU A C 1
ATOM 1183 O O . LEU A 1 147 ? 2.575 -8.547 -7.509 1.00 95.12 147 LEU A O 1
ATOM 1187 N N . PHE A 1 148 ? 4.729 -8.737 -6.900 1.00 94.81 148 PHE A N 1
ATOM 1188 C CA . PHE A 1 148 ? 5.249 -8.813 -8.267 1.00 94.81 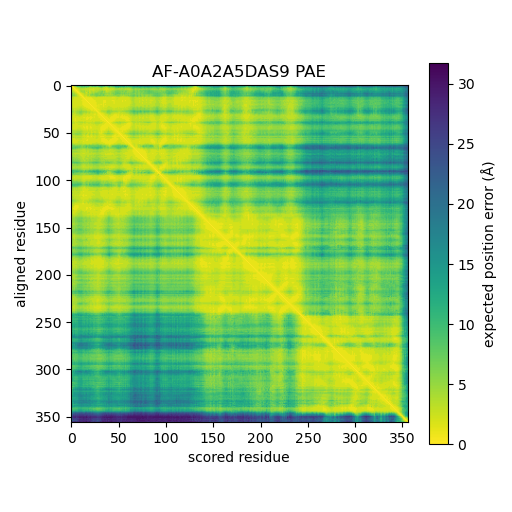148 PHE A CA 1
ATOM 1189 C C . PHE A 1 148 ? 4.833 -10.103 -8.985 1.00 94.81 148 PHE A C 1
ATOM 1191 O O . PHE A 1 148 ? 4.438 -10.065 -10.149 1.00 94.81 148 PHE A O 1
ATOM 1198 N N . ARG A 1 149 ? 4.863 -11.251 -8.299 1.00 93.00 149 ARG A N 1
ATOM 1199 C CA . ARG A 1 149 ? 4.364 -12.515 -8.862 1.00 93.00 149 ARG A CA 1
ATOM 1200 C C . ARG A 1 149 ? 2.869 -12.439 -9.176 1.00 93.00 149 ARG A C 1
ATOM 1202 O O . ARG A 1 149 ? 2.456 -12.929 -10.222 1.00 93.00 149 ARG A O 1
ATOM 1209 N N . ALA A 1 150 ? 2.077 -11.788 -8.322 1.00 93.75 150 ALA A N 1
ATOM 1210 C CA . ALA A 1 150 ? 0.652 -11.575 -8.561 1.00 93.75 150 ALA A CA 1
ATOM 1211 C C . ALA A 1 150 ? 0.401 -10.672 -9.782 1.00 93.75 150 ALA A C 1
ATOM 1213 O O . ALA A 1 150 ? -0.447 -11.004 -10.607 1.00 93.75 150 ALA A O 1
ATOM 1214 N N . LEU A 1 151 ? 1.177 -9.588 -9.951 1.00 94.25 151 LEU A N 1
ATOM 1215 C CA . LEU A 1 151 ? 1.131 -8.738 -11.154 1.00 94.25 151 LEU A CA 1
ATOM 1216 C C . LEU A 1 151 ? 1.327 -9.564 -12.435 1.00 94.25 151 LEU A C 1
ATOM 1218 O O . LEU A 1 151 ? 0.540 -9.439 -13.372 1.00 94.25 151 LEU A O 1
ATOM 1222 N N . ILE A 1 152 ? 2.323 -10.455 -12.453 1.00 92.19 152 ILE A N 1
ATOM 1223 C CA . ILE A 1 152 ? 2.600 -11.334 -13.601 1.00 92.19 152 ILE A CA 1
ATOM 1224 C C . ILE A 1 152 ? 1.478 -12.354 -13.807 1.00 92.19 152 ILE A C 1
ATOM 1226 O O . ILE A 1 152 ? 0.973 -12.495 -14.920 1.00 92.19 152 ILE A O 1
ATOM 1230 N N . GLN A 1 153 ? 1.075 -13.061 -12.747 1.00 91.88 153 GLN A N 1
ATOM 1231 C CA . GLN A 1 153 ? 0.056 -14.112 -12.816 1.00 91.88 153 GLN A CA 1
ATOM 1232 C C . GLN A 1 153 ? -1.275 -13.575 -13.351 1.00 91.88 153 GLN A C 1
ATOM 1234 O O . GLN A 1 153 ? -1.919 -14.223 -14.175 1.00 91.88 153 GLN A O 1
ATOM 1239 N N . TYR A 1 154 ? -1.667 -12.379 -12.912 1.00 91.50 154 TYR A N 1
ATOM 1240 C CA . TYR A 1 154 ? -2.880 -11.713 -13.369 1.00 91.50 154 TYR A CA 1
ATOM 1241 C C . TYR A 1 154 ? -2.715 -10.945 -14.684 1.00 91.50 154 TYR A C 1
ATOM 1243 O O . TYR A 1 154 ? -3.703 -10.415 -15.189 1.00 91.50 154 TYR A O 1
ATOM 1251 N N . LYS A 1 155 ? -1.496 -10.869 -15.240 1.00 91.62 155 LYS A N 1
ATOM 1252 C CA . LYS A 1 155 ? -1.152 -10.001 -16.381 1.00 91.62 155 LYS A CA 1
ATOM 1253 C C . LYS A 1 155 ? -1.610 -8.553 -16.156 1.00 91.62 155 LYS A C 1
ATOM 1255 O O . LYS A 1 155 ? -2.124 -7.894 -17.058 1.00 91.62 155 LYS A O 1
ATOM 1260 N N . ALA A 1 156 ? -1.463 -8.079 -14.924 1.00 93.94 156 ALA A N 1
ATOM 1261 C CA . ALA A 1 156 ? -1.914 -6.765 -14.509 1.00 93.94 156 ALA A CA 1
ATOM 1262 C C . ALA A 1 156 ? -0.867 -5.695 -14.846 1.00 93.94 156 ALA A C 1
ATOM 1264 O O . ALA A 1 156 ? 0.330 -5.889 -14.631 1.00 93.94 156 ALA A O 1
ATOM 1265 N N . SER A 1 157 ? -1.323 -4.541 -15.335 1.00 91.38 157 SER A N 1
ATOM 1266 C CA . SER A 1 157 ? -0.451 -3.392 -15.608 1.00 91.38 157 SER A CA 1
ATOM 1267 C C . SER A 1 157 ? -0.090 -2.630 -14.336 1.00 91.38 157 SER A C 1
ATOM 1269 O O . SER A 1 157 ? 1.005 -2.079 -14.220 1.00 91.38 157 SER A O 1
ATOM 1271 N N . ASP A 1 158 ? -1.016 -2.590 -13.378 1.00 95.88 158 ASP A N 1
ATOM 1272 C CA . ASP A 1 158 ? -0.865 -1.847 -12.136 1.00 95.88 158 ASP A CA 1
ATOM 1273 C C . ASP A 1 158 ? -1.455 -2.635 -10.956 1.00 95.88 158 ASP A C 1
ATOM 1275 O O . ASP A 1 158 ? -2.396 -3.416 -11.116 1.00 95.88 158 ASP A O 1
ATOM 1279 N N . ILE A 1 159 ? -0.930 -2.389 -9.758 1.00 97.50 159 ILE A N 1
ATOM 1280 C CA . ILE A 1 159 ? -1.518 -2.801 -8.478 1.00 97.50 159 ILE A CA 1
ATOM 1281 C C . ILE A 1 159 ? -1.643 -1.570 -7.585 1.00 97.50 159 ILE A C 1
ATOM 1283 O O . ILE A 1 159 ? -0.711 -0.776 -7.462 1.00 97.50 159 ILE A O 1
ATOM 1287 N N . HIS A 1 160 ? -2.806 -1.416 -6.969 1.00 98.06 160 HIS A N 1
ATOM 1288 C CA . HIS A 1 160 ? -3.155 -0.331 -6.070 1.00 98.06 160 HIS A CA 1
ATOM 1289 C C . HIS A 1 160 ? -3.343 -0.889 -4.659 1.00 98.06 160 HIS A C 1
ATOM 1291 O O . HIS A 1 160 ? -4.085 -1.853 -4.455 1.00 98.06 160 HIS A O 1
ATOM 1297 N N . LEU A 1 161 ? -2.660 -0.276 -3.698 1.00 97.50 161 LEU A N 1
ATOM 1298 C CA . LEU A 1 161 ? -2.719 -0.607 -2.283 1.00 97.50 161 LEU A CA 1
ATOM 1299 C C . LEU A 1 161 ? -3.329 0.574 -1.531 1.00 97.50 161 LEU A C 1
ATOM 1301 O O . LEU A 1 161 ? -2.753 1.668 -1.504 1.00 97.50 161 LEU A O 1
ATOM 1305 N N . SER A 1 162 ? -4.480 0.312 -0.921 1.00 95.56 162 SER A N 1
ATOM 1306 C CA . SER A 1 162 ? -5.221 1.239 -0.070 1.00 95.56 162 SER A CA 1
ATOM 1307 C C . SER A 1 162 ? -5.462 0.570 1.286 1.00 95.56 162 SER A C 1
ATOM 1309 O O . SER A 1 162 ? -5.700 -0.641 1.319 1.00 95.56 162 SER A O 1
ATOM 1311 N N . PRO A 1 163 ? -5.409 1.311 2.402 1.00 94.25 163 PRO A N 1
ATOM 1312 C CA . PRO A 1 163 ? -5.689 0.752 3.719 1.00 94.25 163 PRO A CA 1
ATOM 1313 C C . PRO A 1 163 ? -7.086 0.121 3.794 1.00 94.25 163 PRO A C 1
ATOM 1315 O O . PRO A 1 163 ? -8.060 0.697 3.323 1.00 94.25 163 PRO A O 1
ATOM 1318 N N . GLY A 1 164 ? -7.153 -1.067 4.387 1.00 90.75 164 GLY A N 1
ATOM 1319 C CA . GLY A 1 164 ? -8.347 -1.880 4.613 1.00 90.75 164 GLY A CA 1
ATOM 1320 C C . GLY A 1 164 ? -9.032 -2.456 3.388 1.00 90.75 164 GLY A C 1
ATOM 1321 O O . GLY A 1 164 ? -9.998 -3.204 3.526 1.00 90.75 164 GLY A O 1
ATOM 1322 N N . GLU A 1 165 ? -8.493 -2.205 2.203 1.00 91.81 165 GLU A N 1
ATOM 1323 C CA . GLU A 1 165 ? -8.914 -2.874 0.985 1.00 91.81 165 GLU A CA 1
ATOM 1324 C C . GLU A 1 165 ? -7.956 -4.019 0.664 1.00 91.81 165 GLU A C 1
ATOM 1326 O O . GLU A 1 165 ? -6.767 -3.998 0.996 1.00 91.81 165 GLU A O 1
ATOM 1331 N N . LYS A 1 166 ? -8.468 -5.048 -0.012 1.00 93.88 166 LYS A N 1
ATOM 1332 C CA . LYS A 1 166 ? -7.589 -6.009 -0.680 1.00 93.88 166 LYS A CA 1
ATOM 1333 C C . LYS A 1 166 ? -6.849 -5.294 -1.818 1.00 93.88 166 LYS A C 1
ATOM 1335 O O . LYS A 1 166 ? -7.435 -4.398 -2.429 1.00 93.88 166 LYS A O 1
ATOM 1340 N N . PRO A 1 167 ? -5.626 -5.718 -2.181 1.00 96.12 167 PRO A N 1
ATOM 1341 C CA . PRO A 1 167 ? -4.934 -5.167 -3.339 1.00 96.12 167 PRO A CA 1
ATOM 1342 C C . PRO A 1 167 ? -5.809 -5.185 -4.598 1.00 96.12 167 PRO A C 1
ATOM 1344 O O . PRO A 1 167 ? -6.437 -6.203 -4.902 1.00 96.12 167 PRO A O 1
ATOM 1347 N N . ILE A 1 168 ? -5.847 -4.067 -5.323 1.00 97.38 168 ILE A N 1
ATOM 1348 C CA . ILE A 1 168 ? -6.635 -3.926 -6.551 1.00 97.38 168 ILE A CA 1
ATOM 1349 C C . ILE A 1 168 ? -5.695 -3.939 -7.749 1.00 97.38 168 ILE A C 1
ATOM 1351 O O . ILE A 1 168 ? -4.812 -3.095 -7.865 1.00 97.38 168 ILE A O 1
ATOM 1355 N N . PHE A 1 169 ? -5.914 -4.865 -8.670 1.00 97.25 169 PHE A N 1
ATOM 1356 C CA . PHE A 1 169 ? -5.149 -5.010 -9.898 1.00 97.25 169 PHE A CA 1
ATOM 1357 C C . PHE A 1 169 ? -5.869 -4.348 -11.068 1.00 97.25 169 PHE A C 1
ATOM 1359 O O . PHE A 1 169 ? -7.088 -4.457 -11.206 1.00 97.25 169 PHE A O 1
ATOM 1366 N N . ARG A 1 170 ? -5.107 -3.693 -11.946 1.00 95.88 170 ARG A N 1
ATOM 1367 C CA . ARG A 1 170 ? -5.601 -3.236 -13.244 1.00 95.88 170 ARG A CA 1
ATOM 1368 C C . ARG A 1 170 ? -5.294 -4.287 -14.304 1.00 95.88 170 ARG A C 1
ATOM 1370 O O . ARG A 1 170 ? -4.136 -4.476 -14.658 1.00 95.88 170 ARG A O 1
ATOM 1377 N N . ILE A 1 171 ? -6.329 -4.940 -14.822 1.00 93.75 171 ILE A N 1
ATOM 1378 C CA . ILE A 1 171 ? -6.238 -6.004 -15.833 1.00 93.75 171 ILE A CA 1
ATOM 1379 C C . ILE A 1 171 ? -7.120 -5.590 -17.007 1.00 93.75 171 ILE A C 1
ATOM 1381 O O . ILE A 1 171 ? -8.307 -5.329 -16.813 1.00 93.75 171 ILE A O 1
ATOM 1385 N N . ASP A 1 172 ? -6.549 -5.456 -18.205 1.00 88.56 172 ASP A N 1
ATOM 1386 C CA . ASP A 1 172 ? -7.267 -4.996 -19.406 1.00 88.56 172 ASP A CA 1
ATOM 1387 C C . ASP A 1 172 ? -8.117 -3.730 -19.157 1.00 88.56 172 ASP A C 1
ATOM 1389 O O . ASP A 1 172 ? -9.286 -3.636 -19.537 1.00 88.56 172 ASP A O 1
ATOM 1393 N N . ASN A 1 173 ? -7.526 -2.749 -18.461 1.00 86.38 173 ASN A N 1
ATOM 1394 C CA . ASN A 1 173 ? -8.152 -1.491 -18.020 1.00 86.38 173 ASN A CA 1
ATOM 1395 C C . ASN A 1 173 ? -9.305 -1.614 -17.004 1.00 86.38 173 ASN A C 1
ATOM 1397 O O . ASN A 1 173 ? -9.930 -0.603 -16.678 1.00 86.38 173 ASN A O 1
ATOM 1401 N N . LYS A 1 174 ? -9.566 -2.802 -16.455 1.00 92.94 174 LYS A N 1
ATOM 1402 C CA . LYS A 1 174 ? -10.551 -3.026 -15.387 1.00 92.94 174 LYS A CA 1
ATOM 1403 C C . LYS A 1 174 ? -9.863 -3.153 -14.034 1.00 92.94 174 LYS A C 1
ATOM 1405 O O . LYS A 1 174 ? -8.804 -3.760 -13.931 1.00 92.94 174 LYS A O 1
ATOM 1410 N N . MET A 1 175 ? -10.483 -2.586 -13.004 1.00 96.06 175 MET A N 1
ATOM 1411 C CA . MET A 1 175 ? -10.017 -2.670 -11.619 1.00 96.06 175 MET A CA 1
ATOM 1412 C C . MET A 1 175 ? -10.646 -3.896 -10.958 1.00 96.06 175 MET A C 1
ATOM 1414 O O . MET A 1 175 ? -11.870 -3.968 -10.857 1.00 96.06 175 MET A O 1
ATOM 1418 N N . LEU A 1 176 ? -9.824 -4.856 -10.539 1.00 95.62 176 LEU A N 1
ATOM 1419 C CA . LEU A 1 176 ? -10.261 -6.124 -9.958 1.00 95.62 176 LEU A CA 1
ATOM 1420 C C . LEU A 1 176 ? -9.564 -6.366 -8.619 1.00 95.62 176 LEU A C 1
ATOM 1422 O O . LEU A 1 176 ? -8.359 -6.172 -8.488 1.00 95.62 176 LEU A O 1
ATOM 1426 N N . SER A 1 177 ? -10.336 -6.772 -7.614 1.00 94.19 177 SER A N 1
ATOM 1427 C CA . SER A 1 177 ? -9.815 -7.074 -6.280 1.00 94.19 177 SER A CA 1
ATOM 1428 C C . SER A 1 177 ? -9.071 -8.412 -6.270 1.00 94.19 177 SER A C 1
ATOM 1430 O O . SER A 1 177 ? -9.427 -9.323 -7.012 1.00 94.19 177 SER A O 1
ATOM 1432 N N . SER A 1 178 ? -8.038 -8.534 -5.436 1.00 90.62 178 SER A N 1
ATOM 1433 C CA . SER A 1 178 ? -7.280 -9.777 -5.274 1.00 90.62 178 SER A CA 1
ATOM 1434 C C . SER A 1 178 ? -8.100 -10.881 -4.606 1.00 90.62 178 SER A C 1
ATOM 1436 O O . SER A 1 178 ? -8.676 -10.672 -3.538 1.00 90.62 178 SER A O 1
ATOM 1438 N N . ASP A 1 179 ? -8.038 -12.096 -5.148 1.00 86.56 179 ASP A N 1
ATOM 1439 C CA . ASP A 1 179 ? -8.519 -13.300 -4.455 1.00 86.56 179 ASP A CA 1
ATOM 1440 C C . ASP A 1 179 ? -7.421 -13.987 -3.625 1.00 86.56 179 ASP A C 1
ATOM 1442 O O . ASP A 1 179 ? -7.715 -14.781 -2.736 1.00 86.56 179 ASP A O 1
ATOM 1446 N N . LEU A 1 180 ? -6.149 -13.656 -3.879 1.00 83.06 180 LEU A N 1
ATOM 1447 C CA . LEU A 1 180 ? -4.981 -14.274 -3.234 1.00 83.06 180 LEU A CA 1
ATOM 1448 C C . LEU A 1 180 ? -4.525 -13.545 -1.966 1.00 83.06 180 LEU A C 1
ATOM 1450 O O . LEU A 1 180 ? -3.776 -14.105 -1.170 1.00 83.06 180 LEU A O 1
ATOM 1454 N N . MET A 1 181 ? -4.910 -12.279 -1.805 1.00 88.44 181 MET A N 1
ATOM 1455 C CA . MET A 1 181 ? -4.417 -11.411 -0.736 1.00 88.44 181 MET A CA 1
ATOM 1456 C C . MET A 1 181 ? -5.583 -10.789 0.026 1.00 88.44 181 MET A C 1
ATOM 1458 O O . MET A 1 181 ? -6.543 -10.313 -0.580 1.00 88.44 181 MET A O 1
ATOM 1462 N N . GLY A 1 182 ? -5.483 -10.791 1.355 1.00 89.25 182 GLY A N 1
ATOM 1463 C CA . GLY A 1 182 ? -6.439 -10.124 2.234 1.00 89.25 182 GLY A CA 1
ATOM 1464 C C . GLY A 1 182 ? -6.265 -8.600 2.264 1.00 89.25 182 GLY A C 1
ATOM 1465 O O . GLY A 1 182 ? -5.370 -8.063 1.604 1.00 89.25 182 GLY A O 1
ATOM 1466 N N . PRO A 1 183 ? -7.121 -7.902 3.030 1.00 91.88 183 PRO A N 1
ATOM 1467 C CA . PRO A 1 183 ? -6.976 -6.477 3.287 1.00 91.88 183 PRO A CA 1
ATOM 1468 C C . PRO A 1 183 ? -5.591 -6.119 3.830 1.00 91.88 183 PRO A C 1
ATOM 1470 O O . PRO A 1 183 ? -5.048 -6.826 4.679 1.00 91.88 183 PRO A O 1
ATOM 1473 N N . ILE A 1 184 ? -5.035 -5.007 3.357 1.00 94.44 184 ILE A N 1
ATOM 1474 C CA . ILE A 1 184 ? -3.741 -4.482 3.809 1.00 94.44 184 ILE A CA 1
ATOM 1475 C C . ILE A 1 184 ? -3.961 -3.279 4.728 1.00 94.44 184 ILE A C 1
ATOM 1477 O O . ILE A 1 184 ? -4.823 -2.451 4.466 1.00 94.44 184 ILE A O 1
ATOM 1481 N N . SER A 1 185 ? -3.208 -3.145 5.814 1.00 95.44 185 SER A N 1
ATOM 1482 C CA . SER A 1 185 ? -3.355 -2.000 6.722 1.00 95.44 185 SER A CA 1
ATOM 1483 C C . SER A 1 185 ? -2.553 -0.771 6.264 1.00 95.44 185 SER A C 1
ATOM 1485 O O . SER A 1 185 ? -1.563 -0.877 5.534 1.00 95.44 185 SER A O 1
ATOM 1487 N N . GLY A 1 186 ? -2.918 0.409 6.771 1.00 94.88 186 GLY A N 1
ATOM 1488 C CA . GLY A 1 186 ? -2.121 1.629 6.609 1.00 94.88 186 GLY A CA 1
ATOM 1489 C C . GLY A 1 186 ? -0.667 1.456 7.082 1.00 94.88 186 GLY A C 1
ATOM 1490 O O . GLY A 1 186 ? 0.251 1.738 6.310 1.00 94.88 186 GLY A O 1
ATOM 1491 N N . PRO A 1 187 ? -0.410 0.927 8.295 1.00 94.69 187 PRO A N 1
ATOM 1492 C CA . PRO A 1 187 ? 0.949 0.635 8.755 1.00 94.69 187 PRO A CA 1
ATOM 1493 C C . PRO A 1 187 ? 1.746 -0.305 7.840 1.00 94.69 187 PRO A C 1
ATOM 1495 O O . PRO A 1 187 ? 2.940 -0.081 7.633 1.00 94.69 187 PRO A O 1
ATOM 1498 N N . GLN A 1 188 ? 1.109 -1.324 7.254 1.00 96.81 188 GLN A N 1
ATOM 1499 C CA . GLN A 1 188 ? 1.759 -2.205 6.279 1.00 96.81 188 GLN A CA 1
ATOM 1500 C C . GLN A 1 188 ? 2.181 -1.442 5.025 1.00 96.81 188 GLN A C 1
ATOM 1502 O O . GLN A 1 188 ? 3.328 -1.575 4.598 1.00 96.81 188 GLN A O 1
ATOM 1507 N N . ILE A 1 189 ? 1.296 -0.608 4.467 1.00 97.44 189 ILE A N 1
ATOM 1508 C CA . ILE A 1 189 ? 1.616 0.217 3.295 1.00 97.44 189 ILE A CA 1
ATOM 1509 C C . ILE A 1 189 ? 2.729 1.218 3.629 1.00 97.44 189 ILE A C 1
ATOM 1511 O O . ILE A 1 189 ? 3.670 1.352 2.853 1.00 97.44 189 ILE A O 1
ATOM 1515 N N . TYR A 1 190 ? 2.675 1.888 4.784 1.00 96.44 190 TYR A N 1
ATOM 1516 C CA . TYR A 1 190 ? 3.717 2.831 5.209 1.00 96.44 190 TYR A CA 1
ATOM 1517 C C . TYR A 1 190 ? 5.094 2.164 5.287 1.00 96.44 190 TYR A C 1
ATOM 1519 O O . TYR A 1 190 ? 6.073 2.656 4.722 1.00 96.44 190 TYR A O 1
ATOM 1527 N N . ASN A 1 191 ? 5.158 1.007 5.953 1.00 96.62 191 ASN A N 1
ATOM 1528 C CA . ASN A 1 191 ? 6.385 0.228 6.078 1.00 96.62 191 ASN A CA 1
ATOM 1529 C C . ASN A 1 191 ? 6.882 -0.255 4.712 1.00 96.62 191 ASN A C 1
ATOM 1531 O O . ASN A 1 191 ? 8.084 -0.218 4.457 1.00 96.62 191 ASN A O 1
ATOM 1535 N N . LEU A 1 192 ? 5.969 -0.659 3.827 1.00 97.56 192 LEU A N 1
ATOM 1536 C CA . LEU A 1 192 ? 6.287 -1.058 2.463 1.00 97.56 192 LEU A CA 1
ATOM 1537 C C . LEU A 1 192 ? 6.884 0.111 1.662 1.00 97.56 192 LEU A C 1
ATOM 1539 O O . LEU A 1 192 ? 7.946 -0.051 1.071 1.00 97.56 192 LEU A O 1
ATOM 1543 N N . ILE A 1 193 ? 6.279 1.306 1.701 1.00 97.62 193 ILE A N 1
ATOM 1544 C CA . ILE A 1 193 ? 6.828 2.512 1.053 1.00 97.62 193 ILE A CA 1
ATOM 1545 C C . ILE A 1 193 ? 8.253 2.771 1.548 1.00 97.62 193 ILE A C 1
ATOM 1547 O O . ILE A 1 193 ? 9.155 2.963 0.732 1.00 97.62 193 ILE A O 1
ATOM 1551 N N . LYS A 1 194 ? 8.476 2.719 2.867 1.00 96.38 194 LYS A N 1
ATOM 1552 C CA . LYS A 1 194 ? 9.798 2.934 3.467 1.00 96.38 194 LYS A CA 1
ATOM 1553 C C . LYS A 1 194 ? 10.831 1.903 3.013 1.00 96.38 194 LYS A C 1
ATOM 1555 O O . LYS A 1 194 ? 11.967 2.269 2.752 1.00 96.38 194 LYS A O 1
ATOM 1560 N N . GLN A 1 195 ? 10.448 0.631 2.914 1.00 95.56 195 GLN A N 1
ATOM 1561 C CA . GLN A 1 195 ? 11.345 -0.441 2.464 1.00 95.56 195 GLN A CA 1
ATOM 1562 C C . GLN A 1 195 ? 11.736 -0.312 0.987 1.00 95.56 195 GLN A C 1
ATOM 1564 O O . GLN A 1 195 ? 12.837 -0.701 0.611 1.00 95.56 195 GLN A O 1
ATOM 1569 N N . LEU A 1 196 ? 10.837 0.207 0.149 1.00 95.31 196 LEU A N 1
ATOM 1570 C CA . LEU A 1 196 ? 11.055 0.316 -1.296 1.00 95.31 196 LEU A CA 1
ATOM 1571 C C . LEU A 1 196 ? 11.782 1.596 -1.704 1.00 95.31 196 LEU A C 1
ATOM 1573 O O . LEU A 1 196 ? 12.405 1.629 -2.765 1.00 95.31 196 LEU A O 1
ATOM 1577 N N . SER A 1 197 ? 11.635 2.659 -0.913 1.00 94.81 197 SER A N 1
ATOM 1578 C CA . SER A 1 197 ? 12.146 3.985 -1.251 1.00 94.81 197 SER A CA 1
ATOM 1579 C C . SER A 1 197 ? 13.658 4.056 -1.021 1.00 94.81 197 SER A C 1
ATOM 1581 O O . SER A 1 197 ? 14.112 3.776 0.088 1.00 94.81 197 SER A O 1
ATOM 1583 N N . PRO A 1 198 ? 14.450 4.506 -2.009 1.00 92.00 198 PRO A N 1
ATOM 1584 C CA . PRO A 1 198 ? 15.796 5.013 -1.749 1.00 92.00 198 PRO A CA 1
ATOM 1585 C C . PRO A 1 198 ? 15.782 6.149 -0.712 1.00 92.00 198 PRO A C 1
ATOM 1587 O O . PRO A 1 198 ? 14.792 6.870 -0.602 1.00 92.00 198 PRO A O 1
ATOM 1590 N N . ASP A 1 199 ? 16.887 6.370 0.004 1.00 93.69 199 ASP A N 1
ATOM 1591 C CA . ASP A 1 199 ? 16.949 7.339 1.114 1.00 93.69 199 ASP A CA 1
ATOM 1592 C C . ASP A 1 199 ? 16.454 8.749 0.750 1.00 93.69 199 ASP A C 1
ATOM 1594 O O . ASP A 1 199 ? 15.723 9.380 1.516 1.00 93.69 199 ASP A O 1
ATOM 1598 N N . ASP A 1 200 ? 16.835 9.263 -0.420 1.00 91.75 200 ASP A N 1
ATOM 1599 C CA . ASP A 1 200 ? 16.413 10.596 -0.863 1.00 91.75 200 ASP A CA 1
ATOM 1600 C C . ASP A 1 200 ? 14.940 10.632 -1.281 1.00 91.75 200 ASP A C 1
ATOM 1602 O O . ASP A 1 200 ? 14.255 11.631 -1.054 1.00 91.75 200 ASP A O 1
ATOM 1606 N N . ASP A 1 201 ? 14.434 9.531 -1.835 1.00 93.31 201 ASP A N 1
ATOM 1607 C CA . ASP A 1 201 ? 13.027 9.378 -2.193 1.00 93.31 201 ASP A CA 1
ATOM 1608 C C . ASP A 1 201 ? 12.139 9.255 -0.949 1.00 93.31 201 ASP A C 1
ATOM 1610 O O . ASP A 1 201 ? 11.037 9.810 -0.921 1.00 93.31 201 ASP A O 1
ATOM 1614 N N . TRP A 1 202 ? 12.636 8.591 0.097 1.00 96.50 202 TRP A N 1
ATOM 1615 C CA . TRP A 1 202 ? 11.975 8.501 1.394 1.00 96.50 202 TRP A CA 1
ATOM 1616 C C . TRP A 1 202 ? 11.865 9.876 2.059 1.00 96.50 202 TRP A C 1
ATOM 1618 O O . TRP A 1 202 ? 10.774 10.290 2.449 1.00 96.50 202 TRP A O 1
ATOM 1628 N N . LYS A 1 203 ? 12.966 10.638 2.105 1.00 96.38 203 LYS A N 1
ATOM 1629 C CA . LYS A 1 203 ? 12.964 12.008 2.647 1.00 96.38 203 LYS A CA 1
ATOM 1630 C C . LYS A 1 203 ? 11.991 12.920 1.900 1.00 96.38 203 LYS A C 1
ATOM 1632 O O . LYS A 1 203 ? 11.324 13.744 2.524 1.00 96.38 203 LYS A O 1
ATOM 1637 N N . ARG A 1 204 ? 11.906 12.792 0.569 1.00 94.12 204 ARG A N 1
ATOM 1638 C CA . ARG A 1 204 ? 10.931 13.536 -0.247 1.00 94.12 204 ARG A CA 1
ATOM 1639 C C . ARG A 1 204 ? 9.503 13.145 0.103 1.00 94.12 204 ARG A C 1
ATOM 1641 O O . ARG A 1 204 ? 8.685 14.031 0.306 1.00 94.12 204 ARG A O 1
ATOM 1648 N N . PHE A 1 205 ? 9.217 11.852 0.245 1.00 96.88 205 PHE A N 1
ATOM 1649 C CA . PHE A 1 205 ? 7.898 11.393 0.673 1.00 96.88 205 PHE A CA 1
ATOM 1650 C C . PHE A 1 205 ? 7.517 11.931 2.062 1.00 96.88 205 PHE A C 1
ATOM 1652 O O . PHE A 1 205 ? 6.414 12.444 2.220 1.00 96.88 205 PHE A O 1
ATOM 1659 N N . GLU A 1 206 ? 8.419 11.885 3.050 1.00 96.19 206 GLU A N 1
ATOM 1660 C CA . GLU A 1 206 ? 8.144 12.415 4.397 1.00 96.19 206 GLU A CA 1
ATOM 1661 C C . GLU A 1 206 ? 7.892 13.928 4.396 1.00 96.19 206 GLU A C 1
ATOM 1663 O O . GLU A 1 206 ? 7.059 14.421 5.156 1.00 96.19 206 GLU A O 1
ATOM 1668 N N . LYS A 1 207 ? 8.598 14.668 3.537 1.00 96.69 207 LYS A N 1
ATOM 1669 C CA . LYS A 1 207 ? 8.476 16.124 3.436 1.00 96.69 207 LYS A CA 1
ATOM 1670 C C . LYS A 1 207 ? 7.242 16.563 2.646 1.00 96.69 207 LYS A C 1
ATOM 1672 O O . LYS A 1 207 ? 6.504 17.436 3.095 1.00 96.69 207 LYS A O 1
ATOM 1677 N N . ASP A 1 208 ? 7.056 15.995 1.460 1.00 96.94 208 ASP A N 1
ATOM 1678 C CA . ASP A 1 208 ? 6.082 16.460 0.470 1.00 96.94 208 ASP A CA 1
ATOM 1679 C C . ASP A 1 208 ? 4.774 15.645 0.520 1.00 96.94 208 ASP A C 1
ATOM 1681 O O . ASP A 1 208 ? 3.817 15.962 -0.185 1.00 96.94 208 ASP A O 1
ATOM 1685 N N . LEU A 1 209 ? 4.719 14.603 1.364 1.00 97.06 209 LEU A N 1
ATOM 1686 C CA . LEU A 1 209 ? 3.595 13.671 1.557 1.00 97.06 209 LEU A CA 1
ATOM 1687 C C . LEU A 1 209 ? 3.203 12.884 0.294 1.00 97.06 209 LEU A C 1
ATOM 1689 O O . LEU A 1 209 ? 2.150 12.242 0.242 1.00 97.06 209 LEU A O 1
ATOM 1693 N N . GLN A 1 210 ? 4.063 12.927 -0.723 1.00 96.69 210 GLN A N 1
ATOM 1694 C CA . GLN A 1 210 ? 3.967 12.181 -1.968 1.00 96.69 210 GLN A CA 1
ATOM 1695 C C . GLN A 1 210 ? 5.347 12.060 -2.616 1.00 96.69 210 GLN A C 1
ATOM 1697 O O . GLN A 1 210 ? 6.168 12.970 -2.522 1.00 96.69 210 GLN A O 1
ATOM 1702 N N . ASN A 1 211 ? 5.600 10.951 -3.304 1.00 94.00 211 ASN A N 1
ATOM 1703 C CA . ASN A 1 211 ? 6.758 10.803 -4.176 1.00 94.00 211 ASN A CA 1
ATOM 1704 C C . ASN A 1 211 ? 6.517 9.701 -5.221 1.00 94.00 211 ASN A C 1
ATOM 1706 O O . ASN A 1 211 ? 5.668 8.826 -5.049 1.00 94.00 211 ASN A O 1
ATOM 1710 N N . SER A 1 212 ? 7.266 9.732 -6.322 1.00 90.50 212 SER A N 1
ATOM 1711 C CA . SER A 1 212 ? 7.312 8.635 -7.288 1.00 90.50 212 SER A CA 1
ATOM 1712 C C . SER A 1 212 ? 8.750 8.228 -7.565 1.00 90.50 212 SER A C 1
ATOM 1714 O O . SER A 1 212 ? 9.578 9.076 -7.877 1.00 90.50 212 SER A O 1
ATOM 1716 N N . PHE A 1 213 ? 9.027 6.931 -7.513 1.00 89.19 213 PHE A N 1
ATOM 1717 C CA . PHE A 1 213 ? 10.364 6.375 -7.704 1.00 89.19 213 PHE A CA 1
ATOM 1718 C C . PHE A 1 213 ? 10.294 5.034 -8.439 1.00 89.19 213 PHE A C 1
ATOM 1720 O O . PHE A 1 213 ? 9.230 4.433 -8.582 1.00 89.19 213 PHE A O 1
ATOM 1727 N N . SER A 1 214 ? 11.429 4.578 -8.964 1.00 87.19 214 SER A N 1
ATOM 1728 C CA . SER A 1 214 ? 11.533 3.268 -9.618 1.00 87.19 214 SER A CA 1
ATOM 1729 C C . SER A 1 214 ? 12.091 2.242 -8.639 1.00 87.19 214 SER A C 1
ATOM 1731 O O . SER A 1 214 ? 13.055 2.529 -7.932 1.00 87.19 214 SER A O 1
ATOM 1733 N N . PHE A 1 215 ? 11.504 1.051 -8.624 1.00 90.56 215 PHE A N 1
ATOM 1734 C CA . PHE A 1 215 ? 11.934 -0.084 -7.819 1.00 90.56 215 PHE A CA 1
ATOM 1735 C C . PHE A 1 215 ? 12.215 -1.285 -8.723 1.00 90.56 215 PHE A C 1
ATOM 1737 O O . PHE A 1 215 ? 11.487 -1.530 -9.685 1.00 90.56 215 PHE A O 1
ATOM 1744 N N . HIS A 1 216 ? 13.266 -2.042 -8.415 1.00 90.56 216 HIS A N 1
ATOM 1745 C CA . HIS A 1 216 ? 13.671 -3.216 -9.183 1.00 90.56 216 HIS A CA 1
ATOM 1746 C C . HIS A 1 216 ? 13.585 -4.472 -8.318 1.00 90.56 216 HIS A C 1
ATOM 1748 O O . HIS A 1 216 ? 14.412 -4.676 -7.430 1.00 90.56 216 HIS A O 1
ATOM 1754 N N . GLN A 1 217 ? 12.619 -5.341 -8.614 1.00 92.69 217 GLN A N 1
ATOM 1755 C CA . GLN A 1 217 ? 12.566 -6.683 -8.048 1.00 92.69 217 GLN A CA 1
ATOM 1756 C C . GLN A 1 217 ? 13.372 -7.621 -8.947 1.00 92.69 217 GLN A C 1
ATOM 1758 O O . GLN A 1 217 ? 12.866 -8.157 -9.936 1.00 92.69 217 GLN A O 1
ATOM 1763 N N . LYS A 1 218 ? 14.646 -7.802 -8.594 1.00 88.94 218 LYS A N 1
ATOM 1764 C CA . LYS A 1 218 ? 15.606 -8.583 -9.379 1.00 88.94 218 LYS A CA 1
ATOM 1765 C C . LYS A 1 218 ? 15.068 -9.969 -9.747 1.00 88.94 218 LYS A C 1
ATOM 1767 O O . LYS A 1 218 ? 14.712 -10.754 -8.871 1.00 88.94 218 LYS A O 1
ATOM 1772 N N . GLY A 1 219 ? 15.108 -10.276 -11.041 1.00 88.31 219 GLY A N 1
ATOM 1773 C CA . GLY A 1 219 ? 14.663 -11.546 -11.609 1.00 88.31 219 GLY A CA 1
ATOM 1774 C C . GLY A 1 219 ? 13.156 -11.629 -11.842 1.00 88.31 219 GLY A C 1
ATOM 1775 O O . GLY A 1 219 ? 12.678 -12.701 -12.199 1.00 88.31 219 GLY A O 1
ATOM 1776 N N . ILE A 1 220 ? 12.410 -10.540 -11.625 1.00 91.19 220 ILE A N 1
ATOM 1777 C CA . ILE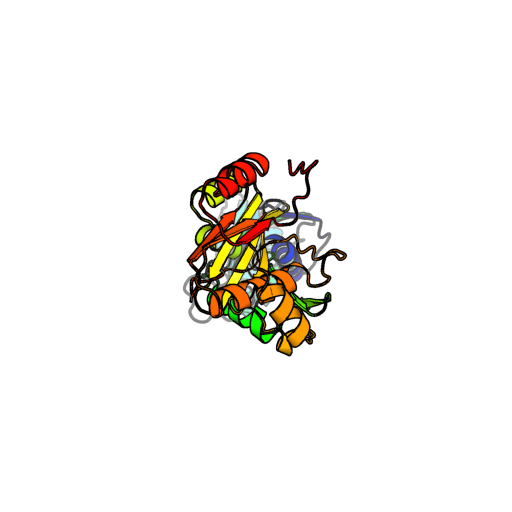 A 1 220 ? 10.952 -10.508 -11.803 1.00 91.19 220 ILE A CA 1
ATOM 1778 C C . ILE A 1 220 ? 10.510 -9.306 -12.639 1.00 91.19 220 ILE A C 1
ATOM 1780 O O . ILE A 1 220 ? 9.709 -9.454 -13.560 1.00 91.19 220 ILE A O 1
ATOM 1784 N N . GLY A 1 221 ? 10.997 -8.106 -12.327 1.00 90.38 221 GLY A N 1
ATOM 1785 C CA . GLY A 1 221 ? 10.605 -6.906 -13.060 1.00 90.38 221 GLY A CA 1
ATOM 1786 C C . GLY A 1 221 ? 10.912 -5.615 -12.331 1.00 90.38 221 GLY A C 1
ATOM 1787 O O . GLY A 1 221 ? 11.408 -5.588 -11.203 1.00 90.38 221 GLY A O 1
ATOM 1788 N N . TYR A 1 222 ? 10.551 -4.527 -12.986 1.00 89.56 222 TYR A N 1
ATOM 1789 C CA . TYR A 1 222 ? 10.603 -3.182 -12.448 1.00 89.56 222 TYR A CA 1
ATOM 1790 C C . TYR A 1 222 ? 9.196 -2.717 -12.090 1.00 89.56 222 TYR A C 1
ATOM 1792 O O . TYR A 1 222 ? 8.199 -3.184 -12.641 1.00 89.56 222 TYR A O 1
ATOM 1800 N N . ALA A 1 223 ? 9.112 -1.773 -11.165 1.00 91.69 223 ALA A N 1
ATOM 1801 C CA . ALA A 1 223 ? 7.894 -1.034 -10.921 1.00 91.69 223 ALA A CA 1
ATOM 1802 C C . ALA A 1 223 ? 8.183 0.452 -10.790 1.00 91.69 223 ALA A C 1
ATOM 1804 O O . ALA A 1 223 ? 9.109 0.856 -10.085 1.00 91.69 223 ALA A O 1
ATOM 1805 N N . ARG A 1 224 ? 7.328 1.278 -11.390 1.00 90.44 224 ARG A N 1
ATOM 1806 C CA . ARG A 1 224 ? 7.202 2.669 -10.961 1.00 90.44 224 ARG A CA 1
ATOM 1807 C C . ARG A 1 224 ? 6.269 2.701 -9.758 1.00 90.44 224 ARG A C 1
ATOM 1809 O O . ARG A 1 224 ? 5.070 2.463 -9.898 1.00 90.44 224 ARG A O 1
ATOM 1816 N N . ALA A 1 225 ? 6.831 2.988 -8.594 1.00 95.25 225 ALA A N 1
ATOM 1817 C CA . ALA A 1 225 ? 6.100 3.200 -7.360 1.00 95.25 225 ALA A CA 1
ATOM 1818 C C . ALA A 1 225 ? 5.629 4.652 -7.276 1.00 95.25 225 ALA A C 1
ATOM 1820 O O . ALA A 1 225 ? 6.414 5.579 -7.462 1.00 95.25 225 ALA A O 1
ATOM 1821 N N . SER A 1 226 ? 4.345 4.847 -6.994 1.00 96.81 226 SER A N 1
ATOM 1822 C CA . SER A 1 226 ? 3.751 6.142 -6.675 1.00 96.81 226 SER A CA 1
ATOM 1823 C C . SER A 1 226 ? 3.149 6.061 -5.279 1.00 96.81 226 SER A C 1
ATOM 1825 O O . SER A 1 226 ? 2.171 5.343 -5.067 1.00 96.81 226 SER A O 1
ATOM 1827 N N . ALA A 1 227 ? 3.779 6.749 -4.331 1.00 98.06 227 ALA A N 1
ATOM 1828 C CA . ALA A 1 227 ? 3.404 6.777 -2.926 1.00 98.06 227 ALA A CA 1
ATOM 1829 C C . ALA A 1 227 ? 2.831 8.151 -2.574 1.00 98.06 227 ALA A C 1
ATOM 1831 O O . ALA A 1 227 ? 3.408 9.170 -2.951 1.00 98.06 227 ALA A O 1
ATOM 1832 N N . PHE A 1 228 ? 1.714 8.197 -1.850 1.00 97.88 228 PHE A N 1
ATOM 1833 C CA . PHE A 1 228 ? 1.094 9.451 -1.409 1.00 97.88 228 PHE A CA 1
ATOM 1834 C C . PHE A 1 228 ? 0.217 9.241 -0.173 1.00 97.88 228 PHE A C 1
ATOM 1836 O O . PHE A 1 228 ? -0.202 8.120 0.119 1.00 97.88 228 PHE A O 1
ATOM 1843 N N . LEU A 1 229 ? -0.076 10.320 0.553 1.00 95.88 229 LEU A N 1
ATOM 1844 C CA . LEU A 1 229 ? -1.071 10.311 1.624 1.00 95.88 229 LEU A CA 1
ATOM 1845 C C . LEU A 1 229 ? -2.437 10.786 1.115 1.0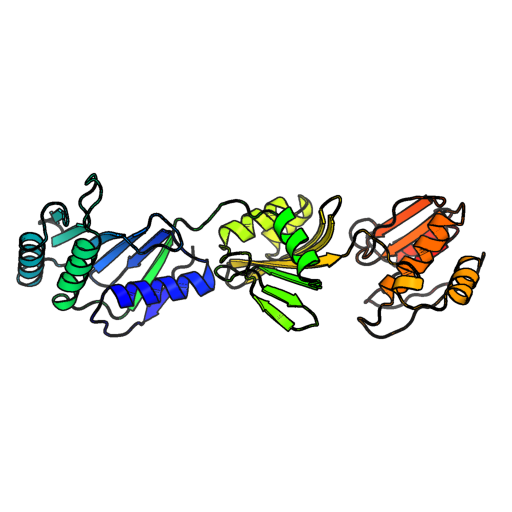0 95.88 229 LEU A C 1
ATOM 1847 O O . LEU A 1 229 ? -2.552 11.827 0.471 1.00 95.88 229 LEU A O 1
ATOM 1851 N N . LYS A 1 230 ? -3.497 10.061 1.473 1.00 92.62 230 LYS A N 1
ATOM 1852 C CA . LYS A 1 230 ? -4.898 10.461 1.279 1.00 92.62 230 LYS A CA 1
ATOM 1853 C C . LYS A 1 230 ? -5.578 10.462 2.641 1.00 92.62 230 LYS A C 1
ATOM 1855 O O . LYS A 1 230 ? -5.596 9.438 3.314 1.00 92.62 230 LYS A O 1
ATOM 1860 N N . SER A 1 231 ? -6.091 11.615 3.068 1.00 88.69 231 SER A N 1
ATOM 1861 C CA . SER A 1 231 ? -6.673 11.797 4.411 1.00 88.69 231 SER A CA 1
ATOM 1862 C C . SER A 1 231 ? -5.739 11.341 5.547 1.00 88.69 231 SER A C 1
ATOM 1864 O O . SER A 1 231 ? -6.175 10.747 6.527 1.00 88.69 231 SER A O 1
ATOM 1866 N N . GLY A 1 232 ? -4.432 11.584 5.390 1.00 89.31 232 GLY A N 1
ATOM 1867 C CA . GLY A 1 232 ? -3.404 11.172 6.352 1.00 89.31 232 GLY A CA 1
ATOM 1868 C C . GLY A 1 232 ? -2.987 9.700 6.270 1.00 89.31 232 GLY A C 1
ATOM 1869 O O . GLY A 1 232 ? -2.124 9.289 7.039 1.00 89.31 232 GLY A O 1
ATOM 1870 N N . GLN A 1 233 ? -3.551 8.919 5.344 1.00 92.81 233 GLN A N 1
ATOM 1871 C CA . GLN A 1 233 ? -3.300 7.484 5.230 1.00 92.81 233 GLN A CA 1
ATOM 1872 C C . GLN A 1 233 ? -2.476 7.131 3.985 1.00 92.81 233 GLN A C 1
ATOM 1874 O O . GLN A 1 233 ? -2.735 7.670 2.900 1.00 92.81 233 GLN A O 1
ATOM 1879 N N . PRO A 1 234 ? -1.491 6.228 4.108 1.00 96.31 234 PRO A N 1
ATOM 1880 C CA . PRO A 1 234 ? -0.564 5.904 3.033 1.00 96.31 234 PRO A CA 1
ATOM 1881 C C . PRO A 1 234 ? -1.230 5.063 1.947 1.00 96.31 234 PRO A C 1
ATOM 1883 O O . PRO A 1 234 ? -1.899 4.074 2.230 1.00 96.31 234 PRO A O 1
ATOM 1886 N N . HIS A 1 235 ? -1.010 5.457 0.699 1.00 97.81 235 HIS A N 1
ATOM 1887 C CA . HIS A 1 235 ? -1.411 4.725 -0.494 1.00 97.81 235 HIS A CA 1
ATOM 1888 C C . HIS A 1 235 ? -0.183 4.476 -1.363 1.00 97.81 235 HIS A C 1
ATOM 1890 O O . HIS A 1 235 ? 0.732 5.303 -1.423 1.00 97.81 235 HIS A O 1
ATOM 1896 N N . LEU A 1 236 ? -0.176 3.337 -2.051 1.00 98.19 236 LEU A N 1
ATOM 1897 C CA . LEU A 1 236 ? 0.908 2.951 -2.944 1.00 98.19 236 LEU A CA 1
ATOM 1898 C C . LEU A 1 236 ? 0.336 2.338 -4.216 1.00 98.19 236 LEU A C 1
ATOM 1900 O O . LEU A 1 236 ? -0.500 1.442 -4.167 1.00 98.19 236 LEU A O 1
ATOM 1904 N N . THR A 1 237 ? 0.793 2.813 -5.368 1.00 98.06 237 THR A N 1
ATOM 1905 C CA . THR A 1 237 ? 0.517 2.181 -6.661 1.00 98.06 237 THR A CA 1
ATOM 1906 C C . THR A 1 237 ? 1.824 1.726 -7.284 1.00 98.06 237 THR A C 1
ATOM 1908 O O . THR A 1 237 ? 2.767 2.514 -7.361 1.00 98.06 237 THR A O 1
ATOM 1911 N N . PHE A 1 238 ? 1.876 0.487 -7.763 1.00 96.44 238 PHE A N 1
ATOM 1912 C CA . PHE A 1 238 ? 2.926 0.050 -8.677 1.00 96.44 238 PHE A CA 1
ATOM 1913 C C . PHE A 1 238 ? 2.380 -0.034 -10.083 1.00 96.44 238 PHE A C 1
ATOM 1915 O O . PHE A 1 238 ? 1.351 -0.667 -10.302 1.00 96.44 238 PHE A O 1
ATOM 1922 N N . ARG A 1 239 ? 3.125 0.523 -11.031 1.00 93.38 239 ARG A N 1
ATOM 1923 C CA . ARG A 1 239 ? 3.019 0.159 -12.440 1.00 93.38 239 ARG A CA 1
ATOM 1924 C C . ARG A 1 239 ? 4.124 -0.822 -12.781 1.00 93.38 239 ARG A C 1
ATOM 1926 O O . ARG A 1 239 ? 5.291 -0.463 -12.641 1.00 93.38 239 ARG A O 1
ATOM 1933 N N . TYR A 1 240 ? 3.755 -2.027 -13.196 1.00 92.56 240 TYR A N 1
ATOM 1934 C CA . TYR A 1 240 ? 4.698 -3.094 -13.509 1.00 92.56 240 TYR A CA 1
ATOM 1935 C C . TYR A 1 240 ? 5.330 -2.905 -14.890 1.00 92.56 240 TYR A C 1
ATOM 1937 O O . TYR A 1 240 ? 4.658 -2.538 -15.854 1.00 92.56 240 TYR A O 1
ATOM 1945 N N . HIS A 1 241 ? 6.619 -3.215 -14.980 1.00 87.06 241 HIS A N 1
ATOM 1946 C CA . HIS A 1 241 ? 7.385 -3.296 -16.214 1.00 87.06 241 HIS A CA 1
ATOM 1947 C C . HIS A 1 241 ? 8.205 -4.594 -16.203 1.00 87.06 241 HIS A C 1
ATOM 1949 O O . HIS A 1 241 ? 8.894 -4.896 -15.227 1.00 87.06 241 HIS A O 1
ATOM 1955 N N . SER A 1 242 ? 8.132 -5.367 -17.286 1.00 83.94 242 SER A N 1
ATOM 1956 C CA . SER A 1 242 ? 8.912 -6.603 -17.436 1.00 83.94 242 SER A CA 1
ATOM 1957 C C . SER A 1 242 ? 10.418 -6.312 -17.487 1.00 83.94 242 SER A C 1
ATOM 1959 O O . SER A 1 242 ? 10.826 -5.277 -18.016 1.00 83.94 242 SER A O 1
ATOM 1961 N N . GLU A 1 243 ? 11.257 -7.223 -16.971 1.00 85.50 243 GLU A N 1
ATOM 1962 C CA . GLU A 1 243 ? 12.699 -7.192 -17.288 1.00 85.50 243 GLU A CA 1
ATOM 1963 C C . GLU A 1 243 ? 12.965 -7.618 -18.735 1.00 85.50 243 GLU A C 1
ATOM 1965 O O . GLU A 1 243 ? 13.950 -7.190 -19.341 1.00 85.50 243 GLU A O 1
ATOM 1970 N N . ASP A 1 244 ? 12.101 -8.478 -19.272 1.00 86.19 244 ASP A N 1
ATOM 1971 C CA . ASP A 1 244 ? 12.248 -9.006 -20.614 1.00 86.19 244 ASP A CA 1
ATOM 1972 C C . ASP A 1 244 ? 11.732 -7.994 -21.628 1.00 86.19 244 ASP A C 1
ATOM 1974 O O . ASP A 1 244 ? 10.576 -7.560 -21.596 1.00 86.19 244 ASP A O 1
ATOM 1978 N N . ILE A 1 245 ? 12.626 -7.628 -22.542 1.00 90.56 245 ILE A N 1
ATOM 1979 C CA . ILE A 1 245 ? 12.300 -6.788 -23.684 1.00 90.56 245 ILE A CA 1
ATOM 1980 C C . ILE A 1 245 ? 11.719 -7.698 -24.767 1.00 90.56 245 ILE A C 1
ATOM 1982 O O . ILE A 1 245 ? 12.417 -8.627 -25.195 1.00 90.56 245 ILE A O 1
ATOM 1986 N N . PRO A 1 246 ? 10.480 -7.441 -25.218 1.00 89.88 246 PRO A N 1
ATOM 1987 C CA . PRO A 1 246 ? 9.840 -8.282 -26.212 1.00 89.88 246 PRO A CA 1
ATOM 1988 C C . PRO A 1 246 ? 10.581 -8.212 -27.549 1.00 89.88 246 PRO A C 1
ATOM 1990 O O . PRO A 1 246 ? 11.135 -7.183 -27.947 1.00 89.88 246 PRO A O 1
ATOM 1993 N N . THR A 1 247 ? 10.595 -9.340 -28.239 1.00 92.06 247 THR A N 1
ATOM 1994 C CA . THR A 1 247 ? 11.114 -9.499 -29.595 1.00 92.06 247 THR A CA 1
ATOM 1995 C C . THR A 1 247 ? 10.168 -8.881 -30.625 1.00 92.06 247 THR A C 1
ATOM 1997 O O . THR A 1 247 ? 9.001 -8.607 -30.347 1.00 92.06 247 THR A O 1
ATOM 2000 N N . PHE A 1 248 ? 10.658 -8.676 -31.851 1.00 94.25 248 PHE A N 1
ATOM 2001 C CA . PHE A 1 248 ? 9.807 -8.209 -32.948 1.00 94.25 248 PHE A CA 1
ATOM 2002 C C . PHE A 1 248 ? 8.648 -9.174 -33.233 1.00 94.25 248 PHE A C 1
ATOM 2004 O O . PHE A 1 248 ? 7.538 -8.713 -33.488 1.00 94.25 248 PHE A O 1
ATOM 2011 N N . GLU A 1 249 ? 8.884 -10.484 -33.122 1.00 92.88 249 GLU A N 1
ATOM 2012 C CA . GLU A 1 249 ? 7.865 -11.523 -33.301 1.00 92.88 249 GLU A CA 1
ATOM 2013 C C . GLU A 1 249 ? 6.762 -11.424 -32.238 1.00 92.88 249 GLU A C 1
ATOM 2015 O O . GLU A 1 249 ? 5.583 -11.358 -32.577 1.00 92.88 249 GLU A O 1
ATOM 2020 N N . GLU A 1 250 ? 7.128 -11.313 -30.958 1.00 91.38 250 GLU A N 1
ATOM 2021 C CA . GLU A 1 250 ? 6.161 -11.164 -29.857 1.00 91.38 250 GLU A CA 1
ATOM 2022 C C . GLU A 1 250 ? 5.319 -9.886 -29.981 1.00 91.38 250 GLU A C 1
ATOM 2024 O O . GLU A 1 250 ? 4.160 -9.854 -29.563 1.00 91.38 250 GLU A O 1
ATOM 2029 N N . LEU A 1 251 ? 5.884 -8.835 -30.583 1.00 91.25 251 LEU A N 1
ATOM 2030 C CA . LEU A 1 251 ? 5.182 -7.588 -30.883 1.00 91.25 251 LEU A CA 1
ATOM 2031 C C . LEU A 1 251 ? 4.394 -7.623 -32.202 1.00 91.25 251 LEU A C 1
ATOM 2033 O O . LEU A 1 251 ? 3.757 -6.625 -32.542 1.00 91.25 251 LEU A O 1
ATOM 2037 N N . ASN A 1 252 ? 4.415 -8.737 -32.944 1.00 93.94 252 ASN A N 1
ATOM 2038 C CA . ASN A 1 252 ? 3.850 -8.865 -34.291 1.00 93.94 252 ASN A CA 1
ATOM 2039 C C . ASN A 1 252 ? 4.331 -7.760 -35.253 1.00 93.94 252 ASN A C 1
ATOM 2041 O O . ASN A 1 252 ? 3.562 -7.224 -36.055 1.00 93.94 252 ASN A O 1
ATOM 2045 N N . MET A 1 253 ? 5.605 -7.384 -35.152 1.00 94.06 253 MET A N 1
ATOM 2046 C CA . MET A 1 253 ? 6.223 -6.378 -36.012 1.00 94.06 253 MET A CA 1
ATOM 2047 C C . MET A 1 253 ? 6.806 -7.007 -37.285 1.00 94.06 253 MET A C 1
ATOM 2049 O O . MET A 1 253 ? 7.256 -8.152 -37.249 1.00 94.06 253 MET A O 1
ATOM 2053 N N . PRO A 1 254 ? 6.866 -6.267 -38.411 1.00 95.19 254 PRO A N 1
ATOM 2054 C CA . PRO A 1 254 ? 7.538 -6.733 -39.622 1.00 95.19 254 PRO A CA 1
ATOM 2055 C C . PRO A 1 254 ? 9.053 -6.824 -39.385 1.00 95.19 254 PRO A C 1
ATOM 2057 O O . PRO A 1 254 ? 9.769 -5.827 -39.502 1.00 95.19 254 PRO A O 1
ATOM 2060 N N . GLU A 1 255 ? 9.530 -8.019 -39.034 1.00 95.06 255 GLU A N 1
ATOM 2061 C CA . GLU A 1 255 ? 10.904 -8.261 -38.582 1.00 95.06 255 GLU A CA 1
ATOM 2062 C C . GLU A 1 255 ? 11.953 -7.742 -39.570 1.00 95.06 255 GLU A C 1
ATOM 2064 O O . GLU A 1 255 ? 12.825 -6.972 -39.169 1.00 95.06 255 GLU A O 1
ATOM 2069 N N . ASP A 1 256 ? 11.823 -8.063 -40.860 1.00 95.88 256 ASP A N 1
ATOM 2070 C CA . ASP A 1 256 ? 12.770 -7.627 -41.894 1.00 95.88 256 ASP A CA 1
ATOM 2071 C C . ASP A 1 256 ? 12.934 -6.101 -41.919 1.00 95.88 256 ASP A C 1
ATOM 2073 O O . ASP A 1 256 ? 14.048 -5.582 -41.957 1.00 95.88 256 ASP A O 1
ATOM 2077 N N . MET A 1 257 ? 11.827 -5.360 -41.823 1.00 96.44 257 MET A N 1
ATOM 2078 C CA . MET A 1 257 ? 11.856 -3.897 -41.802 1.00 96.44 257 MET A CA 1
ATOM 2079 C C . MET A 1 257 ? 12.553 -3.369 -40.542 1.00 96.44 257 MET A C 1
ATOM 2081 O O . MET A 1 257 ? 13.367 -2.450 -40.626 1.00 96.44 257 MET A O 1
ATOM 2085 N N . MET A 1 258 ? 12.257 -3.949 -39.377 1.00 96.56 258 MET A N 1
ATOM 2086 C CA . MET A 1 258 ? 12.863 -3.536 -38.108 1.00 96.56 258 MET A CA 1
ATOM 2087 C C . MET A 1 258 ? 14.364 -3.839 -38.059 1.00 96.56 258 MET A C 1
ATOM 2089 O O . MET A 1 258 ? 15.145 -3.037 -37.541 1.00 96.56 258 MET A O 1
ATOM 2093 N N . VAL A 1 259 ? 14.780 -4.958 -38.650 1.00 96.44 259 VAL A N 1
ATOM 2094 C CA . VAL A 1 259 ? 16.186 -5.328 -38.838 1.00 96.44 259 VAL A CA 1
ATOM 2095 C C . VAL A 1 259 ? 16.899 -4.315 -39.732 1.00 96.44 259 VAL A C 1
ATOM 2097 O O . VAL A 1 259 ? 17.983 -3.852 -39.377 1.00 96.44 259 VAL A O 1
ATOM 2100 N N . GLU A 1 260 ? 16.302 -3.931 -40.863 1.00 96.69 260 GLU A N 1
ATOM 2101 C CA . GLU A 1 260 ? 16.883 -2.917 -41.750 1.00 96.69 260 GLU A CA 1
ATOM 2102 C C . GLU A 1 260 ? 17.027 -1.559 -41.049 1.00 96.69 260 GLU A C 1
ATOM 2104 O O . GLU A 1 260 ? 18.085 -0.933 -41.138 1.00 96.69 260 GLU A O 1
ATOM 2109 N N . LEU A 1 261 ? 16.031 -1.143 -40.255 1.00 96.25 261 LEU A N 1
ATOM 2110 C CA . LEU A 1 261 ? 16.135 0.056 -39.415 1.00 96.25 261 LEU A CA 1
ATOM 2111 C C . LEU A 1 261 ? 17.282 -0.049 -38.396 1.00 96.25 261 LEU A C 1
ATOM 2113 O O . LEU A 1 261 ? 18.053 0.895 -38.231 1.00 96.25 261 LEU A O 1
ATOM 2117 N N . GLY A 1 262 ? 17.446 -1.201 -37.741 1.00 95.12 262 GLY A N 1
ATOM 2118 C CA . GLY A 1 262 ? 18.516 -1.431 -36.764 1.00 95.12 262 GLY A CA 1
ATOM 2119 C C . GLY A 1 262 ? 19.929 -1.457 -37.366 1.00 95.12 262 GLY A C 1
ATOM 2120 O O . GLY A 1 262 ? 20.913 -1.202 -36.659 1.00 95.12 262 GLY A O 1
ATOM 2121 N N . LYS A 1 263 ? 20.057 -1.749 -38.667 1.00 95.56 263 LYS A N 1
ATOM 2122 C CA . LYS A 1 263 ? 21.334 -1.738 -39.404 1.00 95.56 263 LYS A CA 1
ATOM 2123 C C . LYS A 1 263 ? 21.798 -0.338 -39.800 1.00 95.56 263 LYS A C 1
ATOM 2125 O O . LYS A 1 263 ? 22.967 -0.186 -40.149 1.00 95.56 263 LYS A O 1
ATOM 2130 N N . LEU A 1 264 ? 20.935 0.678 -39.738 1.00 95.12 264 LEU A N 1
ATOM 2131 C CA . LEU A 1 264 ? 21.306 2.045 -40.103 1.00 95.12 264 LEU A CA 1
ATOM 2132 C C . LEU A 1 264 ? 22.479 2.547 -39.243 1.00 95.12 264 LEU A C 1
ATOM 2134 O O . LEU A 1 264 ? 22.436 2.514 -38.010 1.00 95.12 264 LEU A O 1
ATOM 2138 N N . HIS A 1 265 ? 23.538 3.018 -39.901 1.00 89.19 265 HIS A N 1
ATOM 2139 C CA . HIS A 1 265 ? 24.717 3.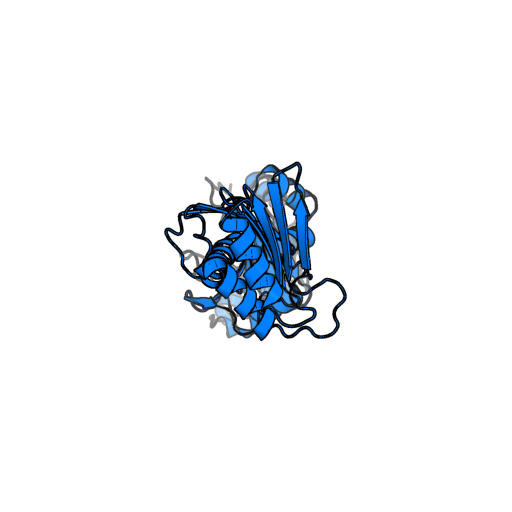589 -39.238 1.00 89.19 265 HIS A CA 1
ATOM 2140 C C . HIS A 1 265 ? 24.532 5.063 -38.866 1.00 89.19 265 HIS A C 1
ATOM 2142 O O . HIS A 1 265 ? 25.167 5.542 -37.934 1.00 89.19 265 HIS A O 1
ATOM 2148 N N . ASN A 1 266 ? 23.655 5.769 -39.577 1.00 91.19 266 ASN A N 1
ATOM 2149 C CA . ASN A 1 266 ? 23.343 7.175 -39.372 1.00 91.19 266 ASN A CA 1
ATOM 2150 C C . ASN A 1 266 ? 21.922 7.461 -39.870 1.00 91.19 266 ASN A C 1
ATOM 2152 O O . ASN A 1 266 ? 21.457 6.842 -40.827 1.00 91.19 266 ASN A O 1
ATOM 2156 N N . GLY A 1 267 ? 21.247 8.421 -39.245 1.00 92.81 267 GLY A N 1
ATOM 2157 C CA . GLY A 1 267 ? 19.891 8.822 -39.609 1.00 92.81 267 GLY A CA 1
ATOM 2158 C C . GLY A 1 267 ? 19.037 9.132 -38.387 1.00 92.81 267 GLY A C 1
ATOM 2159 O O . GLY A 1 267 ? 19.487 9.010 -37.250 1.00 92.81 267 GLY A O 1
ATOM 2160 N N . LEU A 1 268 ? 17.795 9.533 -38.642 1.00 94.25 268 LEU A N 1
ATOM 2161 C CA . LEU A 1 268 ? 16.795 9.809 -37.617 1.00 94.25 268 LEU A CA 1
ATOM 2162 C C . LEU A 1 268 ? 15.631 8.831 -37.783 1.00 94.25 268 LEU A C 1
ATOM 2164 O O . LEU A 1 268 ? 15.034 8.758 -38.856 1.00 94.25 268 LEU A O 1
ATOM 2168 N N . ILE A 1 269 ? 15.306 8.101 -36.716 1.00 94.12 269 ILE A N 1
ATOM 2169 C CA . ILE A 1 269 ? 14.138 7.218 -36.650 1.00 94.12 269 ILE A CA 1
ATOM 2170 C C . ILE A 1 269 ? 13.129 7.854 -35.695 1.00 94.12 269 ILE A C 1
ATOM 2172 O O . ILE A 1 269 ? 13.439 8.087 -34.529 1.00 94.12 269 ILE A O 1
ATOM 2176 N N . CYS A 1 270 ? 11.916 8.108 -36.182 1.00 93.62 270 CYS A N 1
ATOM 2177 C CA . CYS A 1 270 ? 10.828 8.665 -35.383 1.00 93.62 270 CYS A CA 1
ATOM 2178 C C . CYS A 1 270 ? 9.744 7.607 -35.173 1.00 93.62 270 CYS A C 1
ATOM 2180 O O . CYS A 1 270 ? 9.065 7.218 -36.121 1.00 93.62 270 CYS A O 1
ATOM 2182 N N . ILE A 1 271 ? 9.547 7.180 -33.926 1.00 90.88 271 ILE A N 1
ATOM 2183 C CA . ILE A 1 271 ? 8.443 6.294 -33.544 1.00 90.88 271 ILE A CA 1
ATOM 2184 C C . ILE A 1 271 ? 7.334 7.163 -32.954 1.00 90.88 271 ILE A C 1
ATOM 2186 O O . ILE A 1 271 ? 7.471 7.731 -31.872 1.00 90.88 271 ILE A O 1
ATOM 2190 N N . VAL A 1 272 ? 6.239 7.297 -33.699 1.00 90.00 272 VAL A N 1
ATOM 2191 C CA . VAL A 1 272 ? 5.132 8.208 -33.381 1.00 90.00 272 VAL A CA 1
ATOM 2192 C C . VAL A 1 272 ? 3.845 7.443 -33.102 1.00 90.00 272 VAL A C 1
ATOM 2194 O O . VAL A 1 272 ? 3.630 6.341 -33.597 1.00 90.00 272 VAL A O 1
ATOM 2197 N N . GLY A 1 273 ? 2.976 8.038 -32.291 1.00 87.19 273 GLY A N 1
ATOM 2198 C CA . GLY A 1 273 ? 1.719 7.430 -31.873 1.00 87.19 273 GLY A CA 1
ATOM 2199 C C . GLY A 1 273 ? 1.182 8.053 -30.589 1.00 87.19 273 GLY A C 1
ATOM 2200 O O . GLY A 1 273 ? 1.907 8.714 -29.840 1.00 87.19 273 GLY A O 1
ATOM 2201 N N . MET A 1 274 ? -0.102 7.840 -30.322 1.00 85.06 274 MET A N 1
ATOM 2202 C CA . MET A 1 274 ? -0.749 8.293 -29.089 1.00 85.06 274 MET A CA 1
ATOM 2203 C C . MET A 1 274 ? -0.177 7.590 -27.843 1.00 85.06 274 MET A C 1
ATOM 2205 O O . MET A 1 274 ? 0.558 6.602 -27.922 1.00 85.06 274 MET A O 1
ATOM 2209 N N . THR A 1 275 ? -0.442 8.133 -26.657 1.00 75.44 275 THR A N 1
ATOM 2210 C CA . THR A 1 275 ? -0.048 7.490 -25.395 1.00 75.44 275 THR A CA 1
ATOM 2211 C C . THR A 1 275 ? -0.649 6.084 -25.314 1.00 75.44 275 THR A C 1
ATOM 2213 O O . THR A 1 275 ? -1.818 5.893 -25.628 1.00 75.44 275 THR A O 1
ATOM 2216 N N . GLY A 1 276 ? 0.160 5.096 -24.921 1.00 74.31 276 GLY A N 1
ATOM 2217 C CA . GLY A 1 276 ? -0.272 3.696 -24.839 1.00 74.31 276 GLY A CA 1
ATOM 2218 C C . GLY A 1 276 ? -0.229 2.909 -26.155 1.00 74.31 276 GLY A C 1
ATOM 2219 O O . GLY A 1 276 ? -0.531 1.724 -26.139 1.00 74.31 276 GLY A O 1
ATOM 2220 N N . SER A 1 277 ? 0.201 3.495 -27.281 1.00 82.50 277 SER A N 1
ATOM 2221 C CA . SER A 1 277 ? 0.280 2.788 -28.574 1.00 82.50 277 SER A CA 1
ATOM 2222 C C . SER A 1 277 ? 1.499 1.859 -28.738 1.00 82.50 277 SER A C 1
ATOM 2224 O O . SER A 1 277 ? 1.818 1.480 -29.859 1.00 82.50 277 SER A O 1
ATOM 2226 N N . GLY A 1 278 ? 2.241 1.556 -27.666 1.00 84.94 278 GLY A N 1
ATOM 2227 C CA . GLY A 1 278 ? 3.425 0.683 -27.723 1.00 84.94 278 GLY A CA 1
ATOM 2228 C C . GLY A 1 278 ? 4.716 1.332 -28.245 1.00 84.94 278 GLY A C 1
ATOM 2229 O O . GLY A 1 278 ? 5.642 0.615 -28.622 1.00 84.94 278 GLY A O 1
ATOM 2230 N N . LYS A 1 279 ? 4.815 2.672 -28.261 1.00 90.44 279 LYS A N 1
ATOM 2231 C CA . LYS A 1 279 ? 6.016 3.398 -28.732 1.00 90.44 279 LYS A CA 1
ATOM 2232 C C . LYS A 1 279 ? 7.287 2.972 -28.000 1.00 90.44 279 LYS A C 1
ATOM 2234 O O . LYS A 1 279 ? 8.228 2.512 -28.634 1.00 90.44 279 LYS A O 1
ATOM 2239 N N . SER A 1 280 ? 7.295 3.091 -26.673 1.00 87.81 280 SER A N 1
ATOM 2240 C CA . SER A 1 280 ? 8.458 2.754 -25.852 1.00 87.81 280 SER A CA 1
ATOM 2241 C C . SER A 1 280 ? 8.843 1.287 -25.998 1.00 87.81 280 SER A C 1
ATOM 2243 O O . SER A 1 280 ? 10.018 0.973 -26.126 1.00 87.81 280 SER A O 1
ATOM 2245 N N . THR A 1 281 ? 7.851 0.394 -26.070 1.00 89.94 281 THR A N 1
ATOM 2246 C CA . THR A 1 281 ? 8.056 -1.042 -26.298 1.00 89.94 281 THR A CA 1
ATOM 2247 C C . THR A 1 281 ? 8.707 -1.312 -27.655 1.00 89.94 281 THR A C 1
ATOM 2249 O O . THR A 1 281 ? 9.633 -2.112 -27.748 1.00 89.94 281 THR A O 1
ATOM 2252 N N . THR A 1 282 ? 8.278 -0.594 -28.695 1.00 93.62 282 THR A N 1
ATOM 2253 C CA . THR A 1 282 ? 8.871 -0.668 -30.037 1.00 93.62 282 THR A CA 1
ATOM 2254 C C . THR A 1 282 ? 10.312 -0.150 -30.043 1.00 93.62 282 THR A C 1
ATOM 2256 O O . THR A 1 282 ? 11.200 -0.802 -30.593 1.00 93.62 282 THR A O 1
ATOM 2259 N N . CYS A 1 283 ? 10.567 0.996 -29.398 1.00 94.00 283 CYS A N 1
ATOM 2260 C CA . CYS A 1 283 ? 11.915 1.543 -29.229 1.00 94.00 283 CYS A CA 1
ATOM 2261 C C . CYS A 1 283 ? 12.825 0.553 -28.494 1.00 94.00 283 CYS A C 1
ATOM 2263 O O . CYS A 1 283 ? 13.943 0.305 -28.939 1.00 94.00 283 CYS A O 1
ATOM 2265 N N . ALA A 1 284 ? 12.338 -0.037 -27.401 1.00 93.25 284 ALA A N 1
ATOM 2266 C CA . ALA A 1 284 ? 13.081 -1.010 -26.616 1.00 93.25 284 ALA A CA 1
ATOM 2267 C C . ALA A 1 284 ? 13.422 -2.250 -27.454 1.00 93.25 284 ALA A C 1
ATOM 2269 O O . ALA A 1 284 ? 14.584 -2.645 -27.502 1.00 93.25 284 ALA A O 1
ATOM 2270 N N . ALA A 1 285 ? 12.466 -2.822 -28.191 1.00 95.69 285 ALA A N 1
ATOM 2271 C CA . ALA A 1 285 ? 12.735 -3.964 -29.068 1.00 95.69 285 ALA A CA 1
ATOM 2272 C C . ALA A 1 285 ? 13.821 -3.646 -30.116 1.00 95.69 285 ALA A C 1
ATOM 2274 O O . ALA A 1 285 ? 14.742 -4.439 -30.328 1.00 95.69 285 ALA A O 1
ATOM 2275 N N . LEU A 1 286 ? 13.768 -2.452 -30.721 1.00 96.94 286 LEU A N 1
ATOM 2276 C CA . LEU A 1 286 ? 14.770 -2.003 -31.691 1.00 96.94 286 LEU A CA 1
ATOM 2277 C C . LEU A 1 286 ? 16.157 -1.821 -31.056 1.00 96.94 286 LEU A C 1
ATOM 2279 O O . LEU A 1 286 ? 17.148 -2.329 -31.584 1.00 96.94 286 LEU A O 1
ATOM 2283 N N . LEU A 1 287 ? 16.240 -1.137 -29.911 1.00 96.56 287 LEU A N 1
ATOM 2284 C CA . LEU A 1 287 ? 17.499 -0.958 -29.184 1.00 96.56 287 LEU A CA 1
ATOM 2285 C C . LEU A 1 287 ? 18.076 -2.288 -28.704 1.00 96.56 287 LEU A C 1
ATOM 2287 O O . LEU A 1 287 ? 19.291 -2.480 -28.755 1.00 96.56 287 LEU A O 1
ATOM 2291 N N . ASP A 1 288 ? 17.234 -3.228 -28.275 1.00 96.75 288 ASP A N 1
ATOM 2292 C CA . ASP A 1 288 ? 17.693 -4.547 -27.855 1.00 96.75 288 ASP A CA 1
ATOM 2293 C C . ASP A 1 288 ? 18.245 -5.364 -29.024 1.00 96.75 288 ASP A C 1
ATOM 2295 O O . ASP A 1 288 ? 19.272 -6.038 -28.884 1.00 96.75 288 ASP A O 1
ATOM 2299 N N . TRP A 1 289 ? 17.624 -5.249 -30.202 1.00 97.25 289 TRP A N 1
ATOM 2300 C CA . TRP A 1 289 ? 18.160 -5.832 -31.424 1.00 97.25 289 TRP A CA 1
ATOM 2301 C C . TRP A 1 289 ? 19.533 -5.240 -31.770 1.00 97.25 289 TRP A C 1
ATOM 2303 O O . TRP A 1 289 ? 20.478 -5.997 -32.006 1.00 97.25 289 TRP A O 1
ATOM 2313 N N . ILE A 1 290 ? 19.692 -3.910 -31.727 1.00 97.50 290 ILE A N 1
ATOM 2314 C CA . ILE A 1 290 ? 20.992 -3.243 -31.939 1.00 97.50 290 ILE A CA 1
ATOM 2315 C C . ILE A 1 290 ? 22.012 -3.753 -30.915 1.00 97.50 290 ILE A C 1
ATOM 2317 O O . ILE A 1 290 ? 23.107 -4.171 -31.291 1.00 97.50 290 ILE A O 1
ATOM 2321 N N . ASN A 1 291 ? 21.635 -3.803 -29.638 1.00 97.62 291 ASN A N 1
ATOM 2322 C CA . ASN A 1 291 ? 22.479 -4.261 -28.540 1.00 97.62 291 ASN A CA 1
ATOM 2323 C C . ASN A 1 291 ? 22.947 -5.717 -28.700 1.00 97.62 291 ASN A C 1
ATOM 2325 O O . ASN A 1 291 ? 24.066 -6.056 -28.320 1.00 97.62 291 ASN A O 1
ATOM 2329 N N . ARG A 1 292 ? 22.124 -6.593 -29.285 1.00 97.00 292 ARG A N 1
ATOM 2330 C CA . ARG A 1 292 ? 22.497 -7.984 -29.596 1.00 97.00 292 ARG A CA 1
ATOM 2331 C C . ARG A 1 292 ? 23.410 -8.094 -30.825 1.00 97.00 292 ARG A C 1
ATOM 2333 O O . ARG A 1 292 ? 24.255 -8.988 -30.876 1.00 97.00 292 ARG A O 1
ATOM 2340 N N . ASN A 1 293 ? 23.280 -7.193 -31.802 1.00 97.56 293 ASN A N 1
ATOM 2341 C CA . ASN A 1 293 ? 23.858 -7.374 -33.138 1.00 97.56 293 ASN A CA 1
ATOM 2342 C C . ASN A 1 293 ? 25.043 -6.456 -33.474 1.00 97.56 293 ASN A C 1
ATOM 2344 O O . ASN A 1 293 ? 25.885 -6.837 -34.295 1.00 97.56 293 ASN A O 1
ATOM 2348 N N . ARG A 1 294 ? 25.201 -5.308 -32.809 1.00 96.88 294 ARG A N 1
ATOM 2349 C CA . ARG A 1 294 ? 26.235 -4.302 -33.108 1.00 96.88 294 ARG A CA 1
ATOM 2350 C C . ARG A 1 294 ? 27.183 -4.090 -31.925 1.00 96.88 294 ARG A C 1
ATOM 2352 O O . ARG A 1 294 ? 26.777 -4.163 -30.773 1.00 96.88 294 ARG A O 1
ATOM 2359 N N . ARG A 1 295 ? 28.470 -3.867 -32.224 1.00 97.19 295 ARG A N 1
ATOM 2360 C CA . ARG A 1 295 ? 29.466 -3.391 -31.248 1.00 97.19 295 ARG A CA 1
ATOM 2361 C C . ARG A 1 295 ? 29.491 -1.876 -31.342 1.00 97.19 295 ARG A C 1
ATOM 2363 O O . ARG A 1 295 ? 30.100 -1.349 -32.265 1.00 97.19 295 ARG A O 1
ATOM 2370 N N . CYS A 1 296 ? 28.752 -1.224 -30.465 1.00 96.44 296 CYS A N 1
ATOM 2371 C CA . CYS A 1 296 ? 28.558 0.217 -30.489 1.00 96.44 296 CYS A CA 1
ATOM 2372 C C . CYS A 1 296 ? 28.210 0.727 -29.087 1.00 96.44 296 CYS A C 1
ATOM 2374 O O . CYS A 1 296 ? 27.925 -0.069 -28.189 1.00 96.44 296 CYS A O 1
ATOM 2376 N N . HIS A 1 297 ? 28.216 2.038 -28.903 1.00 96.88 297 HIS A N 1
ATOM 2377 C CA . HIS A 1 297 ? 27.726 2.705 -27.709 1.00 96.88 297 HIS A CA 1
ATOM 2378 C C . HIS A 1 297 ? 26.300 3.219 -27.939 1.00 96.88 297 HIS A C 1
ATOM 2380 O O . HIS A 1 297 ? 26.050 4.044 -28.819 1.00 96.88 297 HIS A O 1
ATOM 2386 N N . ILE A 1 298 ? 25.358 2.708 -27.145 1.00 97.38 298 ILE A N 1
ATOM 2387 C CA . ILE A 1 298 ? 23.967 3.163 -27.103 1.00 97.38 298 ILE A CA 1
ATOM 2388 C C . ILE A 1 298 ? 23.794 4.036 -25.861 1.00 97.38 298 ILE A C 1
ATOM 2390 O O . ILE A 1 298 ? 24.007 3.566 -24.742 1.00 97.38 298 ILE A O 1
ATOM 2394 N N . LEU A 1 299 ? 23.366 5.281 -26.046 1.00 96.00 299 LEU A N 1
ATOM 2395 C CA . LEU A 1 299 ? 23.061 6.207 -24.960 1.00 96.00 299 LEU A CA 1
ATOM 2396 C C . LEU A 1 299 ? 21.579 6.580 -24.992 1.00 96.00 299 LEU A C 1
ATOM 2398 O O . LEU A 1 299 ? 21.060 6.960 -26.039 1.00 96.00 299 LEU A O 1
ATOM 2402 N N . THR A 1 300 ? 20.891 6.496 -23.855 1.00 94.81 300 THR A N 1
ATOM 2403 C CA . THR A 1 300 ? 19.481 6.903 -23.748 1.00 94.81 300 THR A CA 1
ATOM 2404 C C . THR A 1 300 ? 19.307 8.069 -22.777 1.00 94.81 300 THR A C 1
ATOM 2406 O O . THR A 1 300 ? 19.999 8.162 -21.760 1.00 94.81 300 THR A O 1
ATOM 2409 N N . LEU A 1 301 ? 18.391 8.977 -23.112 1.00 92.44 301 LEU A N 1
ATOM 2410 C CA . LEU A 1 301 ? 17.911 10.065 -22.260 1.00 92.44 301 LEU A CA 1
ATOM 2411 C C . LEU A 1 301 ? 16.395 9.905 -22.104 1.00 92.44 301 LEU A C 1
ATOM 2413 O O . LEU A 1 301 ? 15.660 10.088 -23.074 1.00 92.44 301 LEU A O 1
ATOM 2417 N N . GLU A 1 302 ? 15.926 9.539 -20.912 1.00 87.94 302 GLU A N 1
ATOM 2418 C CA . GLU A 1 302 ? 14.532 9.128 -20.666 1.00 87.94 302 GLU A CA 1
ATOM 2419 C C . GLU A 1 302 ? 13.946 9.789 -19.402 1.00 87.94 30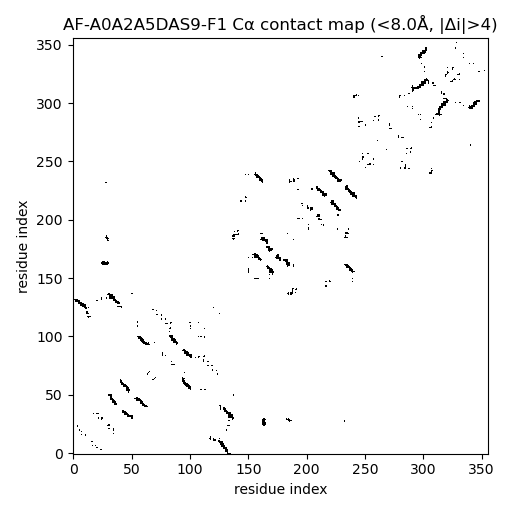2 GLU A C 1
ATOM 2421 O O . GLU A 1 302 ? 14.692 10.214 -18.520 1.00 87.94 302 GLU A O 1
ATOM 2426 N N . ASP A 1 303 ? 12.613 9.867 -19.297 1.00 81.25 303 ASP A N 1
ATOM 2427 C CA . ASP A 1 303 ? 11.892 10.520 -18.187 1.00 81.25 303 ASP A CA 1
ATOM 2428 C C . ASP A 1 303 ? 10.578 9.788 -17.816 1.00 81.25 303 ASP A C 1
ATOM 2430 O O . ASP A 1 303 ? 9.491 10.157 -18.279 1.00 81.25 303 ASP A O 1
ATOM 2434 N N . PRO A 1 304 ? 10.629 8.748 -16.961 1.00 78.62 304 PRO A N 1
ATOM 2435 C CA . PRO A 1 304 ? 11.813 8.002 -16.528 1.00 78.62 304 PRO A CA 1
ATOM 2436 C C . PRO A 1 304 ? 12.191 6.893 -17.527 1.00 78.62 304 PRO A C 1
ATOM 2438 O O . PRO A 1 304 ? 11.487 6.663 -18.507 1.00 78.62 304 PRO A O 1
ATOM 2441 N N . VAL A 1 305 ? 13.279 6.168 -17.248 1.00 83.06 305 VAL A N 1
ATOM 2442 C CA . VAL A 1 305 ? 13.632 4.932 -17.974 1.00 83.06 305 VAL A CA 1
ATOM 2443 C C . VAL A 1 305 ? 12.513 3.894 -17.824 1.00 83.06 305 VAL A C 1
ATOM 2445 O O . VAL A 1 305 ? 12.148 3.551 -16.699 1.00 83.06 305 VAL A O 1
ATOM 2448 N N . GLU A 1 306 ? 11.980 3.392 -18.943 1.00 77.88 306 GLU A N 1
ATOM 2449 C CA . GLU A 1 306 ? 10.874 2.411 -18.940 1.00 77.88 306 GLU A CA 1
ATOM 2450 C C . GLU A 1 306 ? 11.347 0.959 -19.100 1.00 77.88 306 GLU A C 1
ATOM 2452 O O . GLU A 1 306 ? 10.783 0.054 -18.485 1.00 77.88 306 GLU A O 1
ATOM 2457 N N . PHE A 1 307 ? 12.383 0.735 -19.916 1.00 86.12 307 PHE A N 1
ATOM 2458 C CA . PHE A 1 307 ? 12.977 -0.580 -20.162 1.00 86.12 307 PHE A CA 1
ATOM 2459 C C . PHE A 1 307 ? 14.457 -0.547 -19.814 1.00 86.12 307 PHE A C 1
ATOM 2461 O O . PHE A 1 307 ? 15.207 0.283 -20.323 1.00 86.12 307 PHE A O 1
ATOM 2468 N N . HIS A 1 308 ? 14.896 -1.472 -18.967 1.00 87.06 308 HIS A N 1
ATOM 2469 C CA . HIS A 1 308 ? 16.299 -1.569 -18.588 1.00 87.06 308 HIS A CA 1
ATOM 2470 C C . HIS A 1 308 ? 17.047 -2.511 -19.528 1.00 87.06 308 HIS A C 1
ATOM 2472 O O . HIS A 1 308 ? 16.841 -3.725 -19.524 1.00 87.06 308 HIS A O 1
ATOM 2478 N N . HIS A 1 309 ? 17.967 -1.956 -20.309 1.00 91.06 309 HIS A N 1
ATOM 2479 C CA . HIS A 1 309 ? 18.806 -2.725 -21.211 1.00 91.06 309 HIS A CA 1
ATOM 2480 C C . HIS A 1 309 ? 20.136 -3.075 -20.537 1.00 91.06 309 HIS A C 1
ATOM 2482 O O . HIS A 1 309 ? 20.945 -2.210 -20.206 1.00 91.06 309 HIS A O 1
ATOM 2488 N N . LYS A 1 310 ? 20.406 -4.373 -20.376 1.00 90.62 310 LYS A N 1
ATOM 2489 C CA . LYS A 1 310 ? 21.739 -4.859 -19.987 1.00 90.62 310 LYS A CA 1
ATOM 2490 C C . LYS A 1 310 ? 22.662 -4.819 -21.206 1.00 90.62 310 LYS A C 1
ATOM 2492 O O . LYS A 1 310 ? 22.256 -5.252 -22.286 1.00 90.62 310 LYS A O 1
ATOM 2497 N N . SER A 1 311 ? 23.903 -4.364 -21.034 1.00 94.56 311 SER A N 1
ATOM 2498 C CA . SER A 1 311 ? 24.932 -4.437 -22.081 1.00 94.56 311 SER A CA 1
ATOM 2499 C C . SER A 1 311 ? 25.104 -5.879 -22.575 1.00 94.56 311 SER A C 1
ATOM 2501 O O . SER A 1 311 ? 25.264 -6.797 -21.767 1.00 94.56 311 SER A O 1
ATOM 2503 N N . LYS A 1 312 ? 25.044 -6.078 -23.896 1.00 95.25 312 LYS A N 1
ATOM 2504 C CA . LYS A 1 312 ? 25.275 -7.368 -24.567 1.00 95.25 312 LYS A CA 1
ATOM 2505 C C . LYS A 1 312 ? 26.489 -7.238 -25.488 1.00 95.25 312 LYS A C 1
ATOM 2507 O O . LYS A 1 312 ? 27.621 -7.331 -25.025 1.00 95.25 312 LYS A O 1
ATOM 2512 N N . LYS A 1 313 ? 26.269 -7.022 -26.788 1.00 97.50 313 LYS A N 1
ATOM 2513 C CA . LYS A 1 313 ? 27.328 -6.738 -27.768 1.00 97.50 313 LYS A CA 1
ATOM 2514 C C . LYS A 1 313 ? 27.629 -5.239 -27.836 1.00 97.50 313 LYS A C 1
ATOM 2516 O O . LYS A 1 313 ? 28.773 -4.877 -28.108 1.00 97.50 313 LYS A O 1
ATOM 2521 N N . ALA A 1 314 ? 26.627 -4.403 -27.565 1.00 97.69 314 ALA A N 1
ATOM 2522 C CA . ALA A 1 314 ? 26.781 -2.969 -27.371 1.00 97.69 314 ALA A CA 1
ATOM 2523 C C . ALA A 1 314 ? 27.020 -2.625 -25.894 1.00 97.69 314 ALA A C 1
ATOM 2525 O O . ALA A 1 314 ? 26.580 -3.340 -24.987 1.00 97.69 314 ALA A O 1
ATOM 2526 N N . THR A 1 315 ? 27.680 -1.493 -25.669 1.00 97.31 315 THR A N 1
ATOM 2527 C CA . THR A 1 315 ? 27.733 -0.829 -24.364 1.00 97.31 315 THR A CA 1
ATOM 2528 C C . THR A 1 315 ? 26.522 0.083 -24.246 1.00 97.31 315 THR A C 1
ATOM 2530 O O . THR A 1 315 ? 26.258 0.861 -25.162 1.00 97.31 315 THR A O 1
ATOM 2533 N N . ILE A 1 316 ? 25.790 -0.001 -23.135 1.00 96.75 316 ILE A N 1
ATOM 2534 C CA . ILE A 1 316 ? 24.590 0.806 -22.908 1.00 96.75 316 ILE A CA 1
ATOM 2535 C C . ILE A 1 316 ? 24.783 1.758 -21.730 1.00 96.75 316 ILE A C 1
ATOM 2537 O O . ILE A 1 316 ? 25.181 1.335 -20.645 1.00 96.75 316 ILE A O 1
ATOM 2541 N N . SER A 1 317 ? 24.413 3.018 -21.948 1.00 95.25 317 SER A N 1
ATOM 2542 C CA . SER A 1 317 ? 24.373 4.080 -20.944 1.00 95.25 317 SER A CA 1
ATOM 2543 C C . SER A 1 317 ? 22.974 4.701 -20.913 1.00 95.25 317 SER A C 1
ATOM 2545 O O . SER A 1 317 ? 22.657 5.552 -21.742 1.00 95.25 317 SER A O 1
ATOM 2547 N N . GLN A 1 318 ? 22.123 4.285 -19.973 1.00 92.75 318 GLN A N 1
ATOM 2548 C CA . GLN A 1 318 ? 20.793 4.884 -19.795 1.00 92.75 318 GLN A CA 1
ATOM 2549 C C . GLN A 1 318 ? 20.845 5.983 -18.742 1.00 92.75 318 GLN A C 1
ATOM 2551 O O . GLN A 1 318 ? 21.402 5.770 -17.665 1.00 92.75 318 GLN A O 1
ATOM 2556 N N . ARG A 1 319 ? 20.277 7.152 -19.045 1.00 91.69 319 ARG A N 1
ATOM 2557 C CA . ARG A 1 319 ? 20.249 8.295 -18.128 1.00 91.69 319 ARG A CA 1
ATOM 2558 C C . ARG A 1 319 ? 18.818 8.778 -17.931 1.00 91.69 319 ARG A C 1
ATOM 2560 O O . ARG A 1 319 ? 18.130 9.136 -18.886 1.00 91.69 319 ARG A O 1
ATOM 2567 N N . ASN A 1 320 ? 18.400 8.824 -16.674 1.00 87.81 320 ASN A N 1
ATOM 2568 C CA . ASN A 1 320 ? 17.096 9.301 -16.245 1.00 87.81 320 ASN A CA 1
ATOM 2569 C C . ASN A 1 320 ? 17.142 10.809 -15.942 1.00 87.81 320 ASN A C 1
ATOM 2571 O O . ASN A 1 320 ? 17.975 11.272 -15.150 1.00 87.81 320 ASN A O 1
ATOM 2575 N N . LEU A 1 321 ? 16.255 11.587 -16.563 1.00 85.69 321 LEU A N 1
ATOM 2576 C CA . LEU A 1 321 ? 16.129 13.018 -16.295 1.00 85.69 321 LEU A CA 1
ATOM 2577 C C . LEU A 1 321 ? 15.696 13.271 -14.843 1.00 85.69 321 LEU A C 1
ATOM 2579 O O . LEU A 1 321 ? 14.941 12.519 -14.237 1.00 85.69 321 LEU A O 1
ATOM 2583 N N . GLY A 1 322 ? 16.235 14.328 -14.244 1.00 80.25 322 GLY A N 1
ATOM 2584 C CA . GLY A 1 322 ? 16.044 14.680 -12.838 1.00 80.25 322 GLY A CA 1
ATOM 2585 C C . GLY A 1 322 ? 16.848 13.835 -11.840 1.00 80.25 322 GLY A C 1
ATOM 2586 O O . GLY A 1 322 ? 17.045 14.293 -10.714 1.00 80.25 322 GLY A O 1
ATOM 2587 N N . LYS A 1 323 ? 17.344 12.651 -12.234 1.00 82.00 323 LYS A N 1
ATOM 2588 C CA . LYS A 1 323 ? 18.149 11.763 -11.374 1.00 82.00 323 LYS A CA 1
ATOM 2589 C C . LYS A 1 323 ? 19.616 11.688 -11.797 1.00 82.00 323 LYS A C 1
ATOM 2591 O O . LYS A 1 323 ? 20.492 12.001 -10.999 1.00 82.00 323 LYS A O 1
ATOM 2596 N N . ASP A 1 324 ? 19.874 11.327 -13.050 1.00 89.06 324 ASP A N 1
ATOM 2597 C CA . ASP A 1 324 ? 21.231 11.183 -13.601 1.00 89.06 324 ASP A CA 1
ATOM 2598 C C . ASP A 1 324 ? 21.661 12.431 -14.384 1.00 89.06 324 ASP A C 1
ATOM 2600 O O . ASP A 1 324 ? 22.851 12.683 -14.606 1.00 89.06 324 ASP A O 1
ATOM 2604 N N . VAL A 1 325 ? 20.679 13.214 -14.842 1.00 89.38 325 VAL A N 1
ATOM 2605 C CA . VAL A 1 325 ? 20.883 14.484 -15.544 1.00 89.38 325 VAL A CA 1
ATOM 2606 C C . VAL A 1 325 ? 19.867 15.502 -15.047 1.00 89.38 325 VAL A C 1
ATOM 2608 O O . VAL A 1 325 ? 18.676 15.213 -15.090 1.00 89.38 325 VAL A O 1
ATOM 2611 N N . PRO A 1 326 ? 20.276 16.706 -14.625 1.00 86.62 326 PRO A N 1
ATOM 2612 C CA . PRO A 1 326 ? 19.343 17.675 -14.051 1.00 86.62 326 PRO A CA 1
ATOM 2613 C C . PRO A 1 326 ? 18.332 18.242 -15.059 1.00 86.62 326 PRO A C 1
ATOM 2615 O O . PRO A 1 326 ? 17.248 18.649 -14.653 1.00 86.62 326 PRO A O 1
ATOM 2618 N N . ALA A 1 327 ? 18.663 18.280 -16.353 1.00 86.31 327 ALA A N 1
ATOM 2619 C CA . ALA A 1 327 ? 17.793 18.824 -17.393 1.00 86.31 327 ALA A CA 1
ATOM 2620 C C . ALA A 1 327 ? 18.009 18.127 -18.742 1.00 86.31 327 ALA A C 1
ATOM 2622 O O . ALA A 1 327 ? 19.092 17.602 -19.010 1.00 86.31 327 ALA A O 1
ATOM 2623 N N . PHE A 1 328 ? 16.983 18.170 -19.594 1.00 85.19 328 PHE A N 1
ATOM 2624 C CA . PHE A 1 328 ? 16.992 17.566 -20.927 1.00 85.19 328 PHE A CA 1
ATOM 2625 C C . PHE A 1 328 ? 18.092 18.143 -21.829 1.00 85.19 328 PHE A C 1
ATOM 2627 O O . PHE A 1 328 ? 18.889 17.377 -22.366 1.00 85.19 328 PHE A O 1
ATOM 2634 N N . ASP A 1 329 ? 18.192 19.473 -21.924 1.00 86.81 329 ASP A N 1
ATOM 2635 C CA . ASP A 1 329 ? 19.172 20.154 -22.786 1.00 86.81 329 ASP A CA 1
ATOM 2636 C C . ASP A 1 329 ? 20.611 19.767 -22.420 1.00 86.81 329 ASP A C 1
ATOM 2638 O O . ASP A 1 329 ? 21.408 19.396 -23.279 1.00 86.81 329 ASP A O 1
ATOM 2642 N N . LEU A 1 330 ? 20.912 19.726 -21.117 1.00 87.25 330 LEU A N 1
ATOM 2643 C CA . LEU A 1 330 ? 22.203 19.264 -20.596 1.00 87.25 330 LEU A CA 1
ATOM 2644 C C . LEU A 1 330 ? 22.458 17.783 -20.908 1.00 87.25 330 LEU A C 1
ATOM 2646 O O . LEU A 1 330 ? 23.602 17.365 -21.097 1.00 87.25 330 LEU A O 1
ATOM 2650 N N . GLY A 1 331 ? 21.396 16.979 -20.955 1.00 88.56 331 GLY A N 1
ATOM 2651 C CA . GLY A 1 331 ? 21.453 15.581 -21.365 1.00 88.56 331 GLY A CA 1
ATOM 2652 C C . GLY A 1 331 ? 21.862 15.438 -22.819 1.00 88.56 331 GLY A C 1
ATOM 2653 O O . GLY A 1 331 ? 22.786 14.678 -23.102 1.00 88.56 331 GLY A O 1
ATOM 2654 N N . VAL A 1 332 ? 21.220 16.190 -23.716 1.00 87.12 332 VAL A N 1
ATOM 2655 C CA . VAL A 1 332 ? 21.496 16.169 -25.161 1.00 87.12 332 VAL A CA 1
ATOM 2656 C C . VAL A 1 332 ? 22.897 16.700 -25.459 1.00 87.12 332 VAL A C 1
ATOM 2658 O O . VAL A 1 332 ? 23.664 16.033 -26.153 1.00 87.12 332 VAL A O 1
ATOM 2661 N N . GLU A 1 333 ? 23.274 17.846 -24.884 1.00 86.44 333 GLU A N 1
ATOM 2662 C CA . GLU A 1 333 ? 24.625 18.405 -25.034 1.00 86.44 333 GLU A CA 1
ATOM 2663 C C . GLU A 1 333 ? 25.705 17.429 -24.555 1.00 86.44 333 GLU A C 1
ATOM 2665 O O . GLU A 1 333 ? 26.739 17.260 -25.207 1.00 86.44 333 GLU A O 1
ATOM 2670 N N . GLY A 1 334 ? 25.466 16.773 -23.414 1.00 86.69 334 GLY A N 1
ATOM 2671 C CA . GLY A 1 334 ? 26.361 15.753 -22.880 1.00 86.69 334 GLY A CA 1
ATOM 2672 C C . GLY A 1 334 ? 26.429 14.523 -23.780 1.00 86.69 334 GLY A C 1
ATOM 2673 O O . GLY A 1 334 ? 27.524 14.063 -24.092 1.00 86.69 334 GLY A O 1
ATOM 2674 N N . ALA A 1 335 ? 25.278 14.022 -24.241 1.00 87.50 335 ALA A N 1
ATOM 2675 C CA . ALA A 1 335 ? 25.180 12.834 -25.084 1.00 87.50 335 ALA A CA 1
ATOM 2676 C C . ALA A 1 335 ? 26.083 12.936 -26.315 1.00 87.50 335 ALA A C 1
ATOM 2678 O O . ALA A 1 335 ? 26.872 12.029 -26.548 1.00 87.50 335 ALA A O 1
ATOM 2679 N N . LEU A 1 336 ? 26.069 14.068 -27.024 1.00 86.56 336 LEU A N 1
ATOM 2680 C CA . LEU A 1 336 ? 26.913 14.292 -28.206 1.00 86.56 336 LEU A CA 1
ATOM 2681 C C . LEU A 1 336 ? 28.425 14.246 -27.919 1.00 86.56 336 LEU A C 1
ATOM 2683 O O . LEU A 1 336 ? 29.220 14.070 -28.837 1.00 86.56 336 LEU A O 1
ATOM 2687 N N . ARG A 1 337 ? 28.840 14.402 -26.656 1.00 89.81 337 ARG A N 1
ATOM 2688 C CA . ARG A 1 337 ? 30.247 14.360 -26.220 1.00 89.81 337 ARG A CA 1
ATOM 2689 C C . ARG A 1 337 ? 30.629 13.055 -25.522 1.00 89.81 337 ARG A C 1
ATOM 2691 O O . ARG A 1 337 ? 31.776 12.906 -25.111 1.00 89.81 337 ARG A O 1
ATOM 2698 N N . HIS A 1 338 ? 29.694 12.121 -25.368 1.00 90.56 338 HIS A N 1
ATOM 2699 C CA . HIS A 1 338 ? 29.926 10.828 -24.721 1.00 90.56 338 HIS A CA 1
ATOM 2700 C C . HIS A 1 338 ? 30.277 9.713 -25.715 1.00 90.56 338 HIS A C 1
ATOM 2702 O O . HIS A 1 338 ? 30.149 8.543 -25.369 1.00 90.56 338 HIS A O 1
ATOM 2708 N N . ASP A 1 339 ? 30.696 10.072 -26.934 1.00 92.38 339 ASP A N 1
ATOM 2709 C CA . ASP A 1 339 ? 31.027 9.127 -28.010 1.00 92.38 339 ASP A CA 1
ATOM 2710 C C . ASP A 1 339 ? 29.919 8.073 -28.270 1.00 92.38 339 ASP A C 1
ATOM 2712 O O . ASP A 1 339 ? 30.186 6.872 -28.203 1.00 92.38 339 ASP A O 1
ATOM 2716 N N . PRO A 1 340 ? 28.631 8.456 -28.442 1.00 93.62 340 PRO A N 1
ATOM 2717 C CA . PRO A 1 340 ? 27.576 7.498 -28.756 1.00 93.62 340 PRO A CA 1
ATOM 2718 C C . PRO A 1 340 ? 27.496 7.220 -30.261 1.00 93.62 340 PRO A C 1
ATOM 2720 O O . PRO A 1 340 ? 27.559 8.130 -31.086 1.00 93.62 340 PRO A O 1
ATOM 2723 N N . ASP A 1 341 ? 27.230 5.966 -30.614 1.00 95.75 341 ASP A N 1
ATOM 2724 C CA . ASP A 1 341 ? 26.861 5.569 -31.978 1.00 95.75 341 ASP A CA 1
ATOM 2725 C C . ASP A 1 341 ? 25.341 5.626 -32.198 1.00 95.75 341 ASP A C 1
ATOM 2727 O O . ASP A 1 341 ? 24.862 5.799 -33.317 1.00 95.75 341 ASP A O 1
ATOM 2731 N N . VAL A 1 342 ? 24.567 5.412 -31.128 1.00 96.44 342 VAL A N 1
ATOM 2732 C CA . VAL A 1 342 ? 23.101 5.424 -31.136 1.00 96.44 342 VAL A CA 1
ATOM 2733 C C . VAL A 1 342 ? 22.624 6.231 -29.939 1.00 96.44 342 VAL A C 1
ATOM 2735 O O . VAL A 1 342 ? 22.989 5.930 -28.804 1.00 96.44 342 VAL A O 1
ATOM 2738 N N . ILE A 1 343 ? 21.783 7.235 -30.186 1.00 95.00 343 ILE A N 1
ATOM 2739 C CA . ILE A 1 343 ? 21.154 8.036 -29.135 1.00 95.00 343 ILE A CA 1
ATOM 2740 C C . ILE A 1 343 ? 19.644 7.804 -29.181 1.00 95.00 343 ILE A C 1
ATOM 2742 O O . ILE A 1 343 ? 19.012 8.063 -30.204 1.00 95.00 343 ILE A O 1
ATOM 2746 N N . LEU A 1 344 ? 19.061 7.353 -28.069 1.00 94.31 344 LEU A N 1
ATOM 2747 C CA . LEU A 1 344 ? 17.619 7.435 -27.847 1.00 94.31 344 LEU A CA 1
ATOM 2748 C C . LEU A 1 344 ? 17.307 8.705 -27.066 1.00 94.31 344 LEU A C 1
ATOM 2750 O O . LEU A 1 344 ? 17.805 8.914 -25.960 1.00 94.31 344 LEU A O 1
ATOM 2754 N N . VAL A 1 345 ? 16.411 9.503 -27.626 1.00 91.12 345 VAL A N 1
ATOM 2755 C CA . VAL A 1 345 ? 15.818 10.653 -26.958 1.00 91.12 345 VAL A CA 1
ATOM 2756 C C . VAL A 1 345 ? 14.357 10.313 -26.672 1.00 91.12 345 VAL A C 1
ATOM 2758 O O . VAL A 1 345 ? 13.556 10.195 -27.598 1.00 91.12 345 VAL A O 1
ATOM 2761 N N . GLY A 1 346 ? 14.030 10.088 -25.399 1.00 83.44 346 GLY A N 1
ATOM 2762 C CA . GLY A 1 346 ? 12.675 9.784 -24.945 1.00 83.44 346 GLY A CA 1
ATOM 2763 C C . GLY A 1 346 ? 11.715 10.971 -25.078 1.00 83.44 346 GLY A C 1
ATOM 2764 O O . GLY A 1 346 ? 12.119 12.110 -25.314 1.00 83.44 346 GLY A O 1
ATOM 2765 N N . GLU A 1 347 ? 10.416 10.706 -24.919 1.00 74.31 347 GLU A N 1
ATOM 2766 C CA . GLU A 1 347 ? 9.376 11.740 -24.972 1.00 74.31 347 GLU A CA 1
ATOM 2767 C C . GLU A 1 347 ? 9.526 12.713 -23.788 1.00 74.31 347 GLU A C 1
ATOM 2769 O O . GLU A 1 347 ? 9.282 12.343 -22.641 1.00 74.31 347 GLU A O 1
ATOM 2774 N N . HIS A 1 348 ? 9.894 13.971 -24.057 1.00 65.56 348 HIS A N 1
ATOM 2775 C CA . HIS A 1 348 ? 9.920 15.027 -23.044 1.00 65.56 348 HIS A CA 1
ATOM 2776 C C . HIS A 1 348 ? 8.622 15.846 -23.086 1.00 65.56 348 HIS A C 1
ATOM 2778 O O . HIS A 1 348 ? 8.222 16.357 -24.132 1.00 65.56 348 HIS A O 1
ATOM 2784 N N . LYS A 1 349 ? 7.945 15.977 -21.939 1.00 61.66 349 LYS A N 1
ATOM 2785 C CA . LYS A 1 349 ? 6.610 16.600 -21.847 1.00 61.66 349 LYS A CA 1
ATOM 2786 C C . LYS A 1 349 ? 6.636 18.129 -21.747 1.00 61.66 349 LYS A C 1
ATOM 2788 O O . LYS A 1 349 ? 5.568 18.747 -21.739 1.00 61.66 349 LYS A O 1
ATOM 2793 N N . HIS A 1 350 ? 7.813 18.754 -21.675 1.00 51.31 350 HIS A N 1
ATOM 2794 C CA . HIS A 1 350 ? 7.983 20.207 -21.552 1.00 51.31 350 HIS A CA 1
ATOM 2795 C C . HIS A 1 350 ? 8.879 20.784 -22.672 1.00 51.31 350 HIS A C 1
ATOM 2797 O O . HIS A 1 350 ? 9.560 20.064 -23.387 1.00 51.31 350 HIS A O 1
ATOM 2803 N N . SER A 1 351 ? 8.719 22.078 -22.950 1.00 46.06 351 SER A N 1
ATOM 2804 C CA . SER A 1 351 ? 8.848 22.715 -24.275 1.00 46.06 351 SER A CA 1
ATOM 2805 C C . SER A 1 351 ? 10.223 22.720 -24.973 1.00 46.06 351 SER A C 1
ATOM 2807 O O . SER A 1 351 ? 11.229 23.020 -24.348 1.00 46.06 351 SER A O 1
ATOM 2809 N N . ARG A 1 352 ? 10.152 22.608 -26.317 1.00 39.75 352 ARG A N 1
ATOM 2810 C CA . ARG A 1 352 ? 11.133 22.911 -27.393 1.00 39.75 352 ARG A CA 1
ATOM 2811 C C . ARG A 1 352 ? 12.468 22.155 -27.366 1.00 39.75 352 ARG A C 1
ATOM 2813 O O . ARG A 1 352 ? 13.445 22.615 -26.800 1.00 39.75 352 ARG A O 1
ATOM 2820 N N . VAL A 1 353 ? 12.537 21.106 -28.186 1.00 43.69 353 VAL A N 1
ATOM 2821 C CA . VAL A 1 353 ? 13.800 20.524 -28.657 1.00 43.69 353 VAL A CA 1
ATOM 2822 C C . VAL A 1 353 ? 14.240 21.271 -29.919 1.00 43.69 353 VAL A C 1
ATOM 2824 O O . VAL A 1 353 ? 13.522 21.266 -30.918 1.00 43.69 353 VAL A O 1
ATOM 2827 N N . THR A 1 354 ? 15.407 21.915 -29.882 1.00 34.72 354 THR A N 1
ATOM 2828 C CA . THR A 1 354 ? 16.091 22.399 -31.093 1.00 34.72 354 THR A CA 1
ATOM 2829 C C . THR A 1 354 ? 17.311 21.514 -31.302 1.00 34.72 354 THR A C 1
ATOM 2831 O O . THR A 1 354 ? 18.257 21.588 -30.526 1.00 34.72 354 THR A O 1
ATOM 2834 N N . ILE A 1 355 ? 17.267 20.643 -32.311 1.00 37.38 355 ILE A N 1
ATOM 2835 C CA . ILE A 1 355 ? 18.432 19.865 -32.747 1.00 37.38 355 ILE A CA 1
ATOM 2836 C C . ILE A 1 355 ? 19.120 20.715 -33.819 1.00 37.38 355 ILE A C 1
ATOM 2838 O O . ILE A 1 355 ? 18.527 20.940 -34.875 1.00 37.38 355 ILE A O 1
ATOM 2842 N N . GLY A 1 356 ? 20.287 21.273 -33.491 1.00 31.36 356 GLY A N 1
ATOM 2843 C CA . GLY A 1 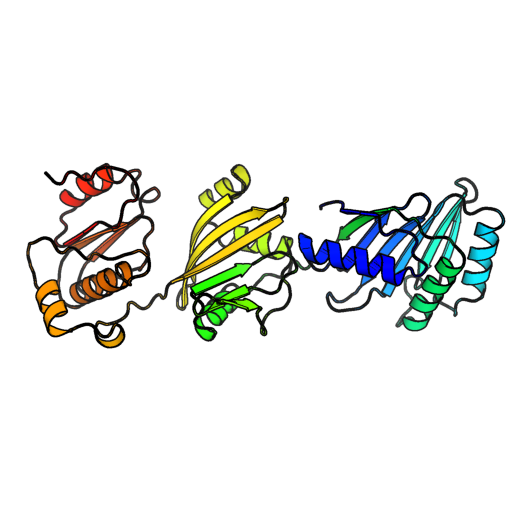356 ? 21.094 22.130 -34.369 1.00 31.36 356 GLY A CA 1
ATOM 2844 C C . GLY A 1 356 ? 22.248 21.392 -35.021 1.00 31.36 356 GLY A C 1
ATOM 2845 O O . GLY A 1 356 ? 22.724 20.408 -34.410 1.00 31.36 356 GLY A O 1
#